Protein AF-A0A482USM5-F1 (afdb_monomer_lite)

Foldseek 3Di:
DLLLCVLVVPPCSVVDDPDLQPDFLLNLLVLLLVLCVRQVVPDDPVLSVCCHPVHPQNQVSVQVVCVVVVPPAHGDSPDDSRDRDPSVVSSSVLSSVVSVVRVLCVVCVVVPVPPPPPDDDDDDDDDDDDDPPPPPDDDPVNLVVSVCVVCVSSVHHDDDDPDPDPCSVVVVCVSVVVVVVPPD

Radius of gyration: 21.78 Å; chains: 1; bounding box: 57×35×61 Å

Structure (mmCIF, N/CA/C/O backbone):
data_AF-A0A482USM5-F1
#
_entry.id   AF-A0A482USM5-F1
#
loop_
_atom_site.group_PDB
_atom_site.id
_atom_site.type_symbol
_atom_site.label_atom_id
_atom_site.label_alt_id
_atom_site.label_comp_id
_atom_site.label_asym_id
_atom_site.label_entity_id
_atom_site.label_seq_id
_atom_site.pdbx_PDB_ins_code
_atom_site.Cartn_x
_atom_site.Cartn_y
_atom_site.Cartn_z
_atom_site.occupancy
_atom_site.B_iso_or_equiv
_atom_site.auth_seq_id
_atom_site.auth_comp_id
_atom_site.auth_asym_id
_atom_site.auth_atom_id
_atom_site.pdbx_PDB_model_num
ATOM 1 N N . MET A 1 1 ? -8.409 10.333 -3.434 1.00 70.12 1 MET A N 1
ATOM 2 C CA . MET A 1 1 ? -7.165 9.653 -3.005 1.00 70.12 1 MET A CA 1
ATOM 3 C C . MET A 1 1 ? -6.178 10.519 -2.226 1.00 70.12 1 MET A C 1
ATOM 5 O O . MET A 1 1 ? -5.864 10.124 -1.120 1.00 70.12 1 MET A O 1
ATOM 9 N N . LYS A 1 2 ? -5.720 11.696 -2.695 1.00 76.50 2 LYS A N 1
ATOM 10 C CA . LYS A 1 2 ? -4.892 12.588 -1.841 1.00 76.50 2 LYS A CA 1
ATOM 11 C C . LYS A 1 2 ? -5.563 12.914 -0.497 1.00 76.50 2 LYS A C 1
ATOM 13 O O . LYS A 1 2 ? -4.914 12.857 0.532 1.00 76.50 2 LYS A O 1
ATOM 18 N N . LYS A 1 3 ? -6.884 13.129 -0.498 1.00 78.88 3 LYS A N 1
ATOM 19 C CA . LYS A 1 3 ? -7.685 13.228 0.736 1.00 78.88 3 LYS A CA 1
ATOM 20 C C . LYS A 1 3 ? -7.498 12.017 1.669 1.00 78.88 3 LYS A C 1
ATOM 22 O O . LYS A 1 3 ? -7.190 12.206 2.829 1.00 78.88 3 LYS A O 1
ATOM 27 N N . LEU A 1 4 ? -7.592 10.796 1.139 1.00 80.62 4 LEU A N 1
ATOM 28 C CA . LEU A 1 4 ? -7.399 9.549 1.893 1.00 80.62 4 LEU A CA 1
ATOM 29 C C . LEU A 1 4 ? -5.978 9.437 2.465 1.00 80.62 4 LEU A C 1
ATOM 31 O O . LEU A 1 4 ? -5.791 9.102 3.625 1.00 80.62 4 LEU A O 1
ATOM 35 N N . LEU A 1 5 ? -4.966 9.801 1.673 1.00 84.19 5 LEU A N 1
ATOM 36 C CA . LEU A 1 5 ? -3.584 9.851 2.151 1.00 84.19 5 LEU A CA 1
ATOM 37 C C . LEU A 1 5 ? -3.367 10.938 3.215 1.00 84.19 5 LEU A C 1
ATOM 39 O O . LEU A 1 5 ? -2.543 10.736 4.098 1.00 84.19 5 LEU A O 1
ATOM 43 N N . ASN A 1 6 ? -4.099 12.056 3.164 1.00 84.44 6 ASN A N 1
ATOM 44 C CA . ASN A 1 6 ? -4.089 13.069 4.225 1.00 84.44 6 ASN A CA 1
ATOM 45 C C . ASN A 1 6 ? -4.708 12.546 5.522 1.00 84.44 6 ASN A C 1
ATOM 47 O O . ASN A 1 6 ? -4.158 12.811 6.583 1.00 84.44 6 ASN A O 1
ATOM 51 N N . VAL A 1 7 ? -5.811 11.795 5.440 1.00 82.31 7 VAL A N 1
ATOM 52 C CA . VAL A 1 7 ? -6.447 11.155 6.608 1.00 82.31 7 VAL A CA 1
ATOM 53 C C . VAL A 1 7 ? -5.476 10.202 7.295 1.00 82.31 7 VAL A C 1
ATOM 55 O O . VAL A 1 7 ? -5.379 10.193 8.513 1.00 82.31 7 VAL A O 1
ATOM 58 N N . LEU A 1 8 ? -4.710 9.447 6.507 1.00 84.75 8 LEU A N 1
ATOM 59 C CA . LEU A 1 8 ? -3.670 8.552 7.013 1.00 84.75 8 LEU A CA 1
ATOM 60 C C . LEU A 1 8 ? -2.367 9.282 7.406 1.00 84.75 8 LEU A C 1
ATOM 62 O O . LEU A 1 8 ? -1.375 8.631 7.733 1.00 84.75 8 LEU A O 1
ATOM 66 N N . GLU A 1 9 ? -2.324 10.615 7.322 1.00 88.88 9 GLU A N 1
ATOM 67 C CA . GLU A 1 9 ? -1.142 11.442 7.604 1.00 88.88 9 GLU A CA 1
ATOM 68 C C . GLU A 1 9 ? 0.107 11.014 6.803 1.00 88.88 9 GLU A C 1
ATOM 70 O O . GLU A 1 9 ? 1.232 10.920 7.315 1.00 88.88 9 GLU A O 1
ATOM 75 N N . CYS A 1 10 ? -0.084 10.716 5.514 1.00 87.31 10 CYS A N 1
ATOM 76 C CA . CYS A 1 10 ? 0.985 10.266 4.631 1.00 87.31 10 CYS A CA 1
ATOM 77 C C . CYS A 1 10 ? 2.027 11.372 4.394 1.00 87.31 10 CYS A C 1
ATOM 79 O O . CYS A 1 10 ? 1.711 12.386 3.764 1.00 87.31 10 CYS A O 1
ATOM 81 N N . PRO A 1 11 ? 3.304 11.172 4.780 1.00 88.12 11 PRO A N 1
ATOM 82 C CA . PRO A 1 11 ? 4.336 12.205 4.662 1.00 88.12 11 PRO A CA 1
ATOM 83 C C . PRO A 1 11 ? 4.799 12.433 3.215 1.00 88.12 11 PRO A C 1
ATOM 85 O O . PRO A 1 11 ? 5.558 13.358 2.943 1.00 88.12 11 PRO A O 1
ATOM 88 N N . PHE A 1 12 ? 4.380 11.577 2.281 1.00 86.31 12 PHE A N 1
ATOM 89 C CA . PHE A 1 12 ? 4.808 11.608 0.882 1.00 86.31 12 PHE A CA 1
ATOM 90 C C . PHE A 1 12 ? 3.781 12.261 -0.047 1.00 86.31 12 PHE A C 1
ATOM 92 O O . PHE A 1 12 ? 3.974 12.271 -1.262 1.00 86.31 12 PHE A O 1
ATOM 99 N N . ILE A 1 13 ? 2.692 12.813 0.494 1.00 84.88 13 ILE A N 1
ATOM 100 C CA . ILE A 1 13 ? 1.575 13.316 -0.313 1.00 84.88 13 ILE A CA 1
ATOM 101 C C . ILE A 1 13 ? 1.974 14.415 -1.314 1.00 84.88 13 ILE A C 1
ATOM 103 O O . ILE A 1 13 ? 1.429 14.481 -2.423 1.00 84.88 13 ILE A O 1
ATOM 107 N N . ASP A 1 14 ? 2.954 15.238 -0.942 1.00 85.19 14 ASP A N 1
ATOM 108 C CA . ASP A 1 14 ? 3.486 16.317 -1.779 1.00 85.19 14 ASP A CA 1
ATOM 109 C C . ASP A 1 14 ? 4.549 15.829 -2.769 1.00 85.19 14 ASP A C 1
ATOM 111 O O . ASP A 1 14 ? 4.812 16.481 -3.777 1.00 85.19 14 ASP A O 1
ATOM 115 N N . VAL A 1 15 ? 5.148 14.668 -2.496 1.00 86.12 15 VAL A N 1
ATOM 116 C CA . VAL A 1 15 ? 6.139 14.027 -3.370 1.00 86.12 15 VAL A CA 1
ATOM 117 C C . VAL A 1 15 ? 5.445 13.269 -4.499 1.00 86.12 15 VAL A C 1
ATOM 119 O O . VAL A 1 15 ? 5.974 13.176 -5.606 1.00 86.12 15 VAL A O 1
ATOM 122 N N . PHE A 1 16 ? 4.251 12.736 -4.235 1.00 86.19 16 PHE A N 1
ATOM 123 C CA . PHE A 1 16 ? 3.483 12.014 -5.235 1.00 86.19 16 PHE A CA 1
ATOM 124 C C . PHE A 1 16 ? 2.855 12.947 -6.281 1.00 86.19 16 PHE A C 1
ATOM 126 O O . PHE A 1 16 ? 2.387 14.049 -5.947 1.00 86.19 16 PHE A O 1
ATOM 133 N N . PRO A 1 17 ? 2.781 12.490 -7.547 1.00 84.00 17 PRO A N 1
ATOM 134 C CA . PRO A 1 17 ? 2.107 13.217 -8.610 1.00 84.00 17 PRO A CA 1
ATOM 135 C C . PRO A 1 17 ? 0.662 13.565 -8.235 1.00 84.00 17 PRO A C 1
ATOM 137 O O . PRO A 1 17 ? 0.046 12.980 -7.339 1.00 84.00 17 PRO A O 1
ATOM 140 N N . ALA A 1 18 ? 0.115 14.573 -8.915 1.00 80.25 18 ALA A N 1
ATOM 141 C CA . ALA A 1 18 ? -1.259 15.007 -8.682 1.00 80.25 18 ALA A CA 1
ATOM 142 C C . ALA A 1 18 ? -2.264 13.877 -8.961 1.00 80.25 18 ALA A C 1
ATOM 144 O O . ALA A 1 18 ? -3.215 13.715 -8.195 1.00 80.25 18 ALA A O 1
ATOM 145 N N . ASN A 1 19 ? -2.018 13.088 -10.014 1.00 82.19 19 ASN A N 1
ATOM 146 C CA . ASN A 1 19 ? -2.789 11.897 -10.338 1.00 82.19 19 ASN A CA 1
ATOM 147 C C . ASN A 1 19 ? -2.048 10.628 -9.884 1.00 82.19 19 ASN A C 1
ATOM 149 O O . ASN A 1 19 ? -0.859 10.466 -10.149 1.00 82.19 19 ASN A O 1
ATOM 153 N N . LEU A 1 20 ? -2.762 9.711 -9.224 1.00 78.50 20 LEU A N 1
ATOM 154 C CA . LEU A 1 20 ? -2.208 8.414 -8.833 1.00 78.50 20 LEU A CA 1
ATOM 155 C C . LEU A 1 20 ? -1.850 7.562 -10.056 1.00 78.50 20 LEU A C 1
ATOM 157 O O . LEU A 1 20 ? -0.905 6.779 -10.000 1.00 78.50 20 LEU A O 1
ATOM 161 N N . ASP A 1 21 ? -2.567 7.755 -11.164 1.00 85.81 21 ASP A N 1
ATOM 162 C CA . ASP A 1 21 ? -2.285 7.054 -12.415 1.00 85.81 21 ASP A CA 1
ATOM 163 C C . ASP A 1 21 ? -0.902 7.369 -12.976 1.00 85.81 21 ASP A C 1
ATOM 165 O O . ASP A 1 21 ? -0.469 6.668 -13.876 1.00 85.81 21 ASP A O 1
ATOM 169 N N . ASP A 1 22 ? -0.193 8.361 -12.429 1.00 88.44 22 ASP A N 1
ATOM 170 C CA . ASP A 1 22 ? 1.175 8.714 -12.801 1.00 88.44 22 ASP A CA 1
ATOM 171 C C . ASP A 1 22 ? 2.234 8.122 -11.848 1.00 88.44 22 ASP A C 1
ATOM 173 O O . ASP A 1 22 ? 3.431 8.323 -12.068 1.00 88.44 22 ASP A O 1
ATOM 177 N N . LEU A 1 23 ? 1.840 7.390 -10.793 1.00 90.88 23 LEU A N 1
ATOM 178 C CA . LEU A 1 23 ? 2.793 6.794 -9.853 1.00 90.88 23 LEU A CA 1
ATOM 179 C C . LEU A 1 23 ? 3.667 5.741 -10.532 1.00 90.88 23 LEU A C 1
ATOM 181 O O . LEU A 1 23 ? 3.182 4.745 -11.079 1.00 90.88 23 LEU A O 1
ATOM 185 N N . LEU A 1 24 ? 4.979 5.902 -10.376 1.00 95.00 24 LEU A N 1
ATOM 186 C CA . LEU A 1 24 ? 5.929 4.863 -10.737 1.00 95.00 24 LEU A CA 1
ATOM 187 C C . LEU A 1 24 ? 5.850 3.717 -9.732 1.00 95.00 24 LEU A C 1
ATOM 189 O O . LEU A 1 24 ? 5.555 3.918 -8.553 1.00 95.00 24 LEU A O 1
ATOM 193 N N . VAL A 1 25 ? 6.193 2.509 -10.167 1.00 94.88 25 VAL A N 1
ATOM 194 C CA . VAL A 1 25 ? 6.147 1.314 -9.311 1.00 94.88 25 VAL A CA 1
ATOM 195 C C . VAL A 1 25 ? 7.014 1.481 -8.056 1.00 94.88 25 VAL A C 1
ATOM 197 O O . VAL A 1 25 ? 6.619 1.039 -6.985 1.00 94.88 25 VAL A O 1
ATOM 200 N N . LYS A 1 26 ? 8.153 2.183 -8.121 1.00 94.88 26 LYS A N 1
ATOM 201 C CA . LYS A 1 26 ? 8.958 2.500 -6.923 1.00 94.88 26 LYS A CA 1
ATOM 202 C C . LYS A 1 26 ? 8.181 3.317 -5.879 1.00 94.88 26 LYS A C 1
ATOM 204 O O . LYS A 1 26 ? 8.370 3.118 -4.679 1.00 94.88 26 LYS A O 1
ATOM 209 N N . ASP A 1 27 ? 7.325 4.230 -6.330 1.00 94.56 27 ASP A N 1
ATOM 210 C CA . ASP A 1 27 ? 6.558 5.126 -5.470 1.00 94.56 27 ASP A CA 1
ATOM 211 C C . ASP A 1 27 ? 5.372 4.356 -4.877 1.00 94.56 27 ASP A C 1
ATOM 213 O O . ASP A 1 27 ? 5.109 4.457 -3.681 1.00 94.56 27 ASP A O 1
ATOM 217 N N . GLN A 1 28 ? 4.754 3.477 -5.676 1.00 94.38 28 GLN A N 1
ATOM 218 C CA . GLN A 1 28 ? 3.765 2.498 -5.210 1.00 94.38 28 GLN A CA 1
ATOM 219 C C . GLN A 1 28 ? 4.353 1.593 -4.113 1.00 94.38 28 GLN A C 1
ATOM 221 O O . GLN A 1 28 ? 3.782 1.485 -3.035 1.00 94.38 28 GLN A O 1
ATOM 226 N N . VAL A 1 29 ? 5.532 0.999 -4.335 1.00 95.19 29 VAL A N 1
ATOM 227 C CA . VAL A 1 29 ? 6.224 0.154 -3.341 1.00 95.19 29 VAL A CA 1
ATOM 228 C C . VAL A 1 29 ? 6.547 0.941 -2.070 1.00 95.19 29 VAL A C 1
ATOM 230 O O . VAL A 1 29 ? 6.387 0.422 -0.965 1.00 95.19 29 VAL A O 1
ATOM 233 N N . THR A 1 30 ? 6.983 2.195 -2.210 1.00 94.06 30 THR A N 1
ATOM 234 C CA . THR A 1 30 ? 7.261 3.081 -1.070 1.00 94.06 30 THR A CA 1
ATOM 235 C C . THR A 1 30 ? 6.000 3.330 -0.247 1.00 94.06 30 THR A C 1
ATOM 237 O O . THR A 1 30 ? 6.044 3.227 0.979 1.00 94.06 30 THR A O 1
ATOM 240 N N . LEU A 1 31 ? 4.874 3.590 -0.912 1.00 93.50 31 LEU A N 1
ATOM 241 C CA . LEU A 1 31 ? 3.584 3.777 -0.261 1.00 93.50 31 LEU A CA 1
ATOM 242 C C . LEU A 1 31 ? 3.123 2.508 0.467 1.00 93.50 31 LEU A C 1
ATOM 244 O O . LEU A 1 31 ? 2.760 2.592 1.635 1.00 93.50 31 LEU A O 1
ATOM 248 N N . ILE A 1 32 ? 3.211 1.338 -0.172 1.00 94.31 32 ILE A N 1
ATOM 249 C CA . ILE A 1 32 ? 2.854 0.050 0.449 1.00 94.31 32 ILE A CA 1
ATOM 250 C C . ILE A 1 32 ? 3.707 -0.209 1.694 1.00 94.31 32 ILE A C 1
ATOM 252 O O . ILE A 1 32 ? 3.181 -0.556 2.746 1.00 94.31 32 ILE A O 1
ATOM 256 N N . CYS A 1 33 ? 5.022 0.004 1.599 1.00 93.38 33 CYS A N 1
ATOM 257 C CA . CYS A 1 33 ? 5.930 -0.151 2.735 1.00 93.38 33 CYS A CA 1
ATOM 258 C C . CYS A 1 33 ? 5.561 0.767 3.904 1.00 93.38 33 CYS A C 1
ATOM 260 O O . CYS A 1 33 ? 5.669 0.361 5.056 1.00 93.38 33 CYS A O 1
ATOM 262 N N . TRP A 1 34 ? 5.155 2.002 3.611 1.00 93.75 34 TRP A N 1
ATOM 263 C CA . TRP A 1 34 ? 4.737 2.951 4.634 1.00 93.75 34 TRP A CA 1
ATOM 264 C C . TRP A 1 34 ? 3.394 2.572 5.270 1.00 93.75 34 TRP A C 1
ATOM 266 O O . TRP A 1 34 ? 3.285 2.631 6.494 1.00 93.75 34 TRP A O 1
ATOM 276 N N . LEU A 1 35 ? 2.410 2.140 4.471 1.00 92.62 35 LEU A N 1
ATOM 277 C CA . LEU A 1 35 ? 1.119 1.648 4.969 1.00 92.62 35 LEU A CA 1
ATOM 278 C C . LEU A 1 35 ? 1.312 0.459 5.917 1.00 92.62 35 LEU A C 1
ATOM 280 O O . LEU A 1 35 ? 0.727 0.435 6.997 1.00 92.62 35 LEU A O 1
ATOM 284 N N . GLU A 1 36 ? 2.189 -0.476 5.553 1.00 92.94 36 GLU A N 1
ATOM 285 C CA . GLU A 1 36 ? 2.543 -1.622 6.394 1.00 92.94 36 GLU A CA 1
ATOM 286 C C . GLU A 1 36 ? 3.273 -1.206 7.682 1.00 92.94 36 GLU A C 1
ATOM 288 O O . GLU A 1 36 ? 3.017 -1.740 8.758 1.00 92.94 36 GLU A O 1
ATOM 293 N N . ASP A 1 37 ? 4.162 -0.213 7.618 1.00 88.94 37 ASP A N 1
ATOM 294 C CA . ASP A 1 37 ? 4.881 0.253 8.806 1.00 88.94 37 ASP A CA 1
ATOM 295 C C . ASP A 1 37 ? 3.973 0.971 9.821 1.00 88.94 37 ASP A C 1
ATOM 297 O O . ASP A 1 37 ? 4.258 0.943 11.023 1.00 88.94 37 ASP A O 1
ATOM 301 N N . ARG A 1 38 ? 2.912 1.639 9.355 1.00 84.69 38 ARG A N 1
ATOM 302 C CA . ARG A 1 38 ? 2.096 2.553 10.168 1.00 84.69 38 ARG A CA 1
ATOM 303 C C . ARG A 1 38 ? 0.728 2.005 10.528 1.00 84.69 38 ARG A C 1
ATOM 305 O O . ARG A 1 38 ? 0.410 2.038 11.718 1.00 84.69 38 ARG A O 1
ATOM 312 N N . SER A 1 39 ? -0.025 1.545 9.536 1.00 81.06 39 SER A N 1
ATOM 313 C CA . SER A 1 39 ? -1.465 1.297 9.645 1.00 81.06 39 SER A CA 1
ATOM 314 C C . SER A 1 39 ? -1.807 -0.189 9.663 1.00 81.06 39 SER A C 1
ATOM 316 O O . SER A 1 39 ? -2.550 -0.600 10.535 1.00 81.06 39 SER A O 1
ATOM 318 N N . ILE A 1 40 ? -1.251 -0.989 8.747 1.00 86.00 40 ILE A N 1
ATOM 319 C CA . ILE A 1 40 ? -1.646 -2.402 8.583 1.00 86.00 40 ILE A CA 1
ATOM 320 C C . ILE A 1 40 ? -0.892 -3.305 9.576 1.00 86.00 40 ILE A C 1
ATOM 322 O O . ILE A 1 40 ? -1.504 -3.941 10.420 1.00 86.00 40 ILE A O 1
ATOM 326 N N . ARG A 1 41 ? 0.449 -3.276 9.559 1.00 83.44 41 ARG A N 1
ATOM 327 C CA . ARG A 1 41 ? 1.348 -3.961 10.514 1.00 83.44 41 ARG A 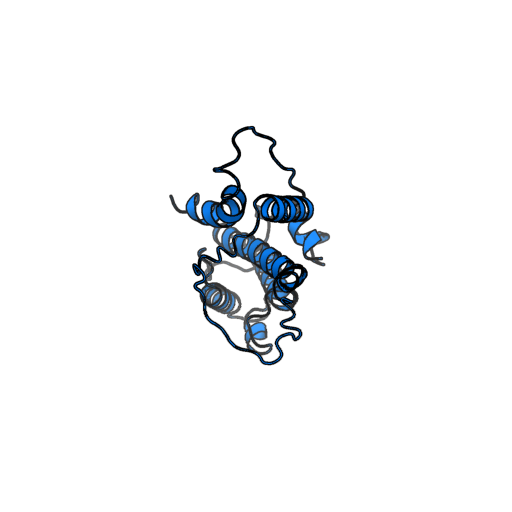CA 1
ATOM 328 C C . ARG A 1 41 ? 1.198 -5.484 10.607 1.00 83.44 41 ARG A C 1
ATOM 330 O O . ARG A 1 41 ? 1.544 -6.057 11.640 1.00 83.44 41 ARG A O 1
ATOM 337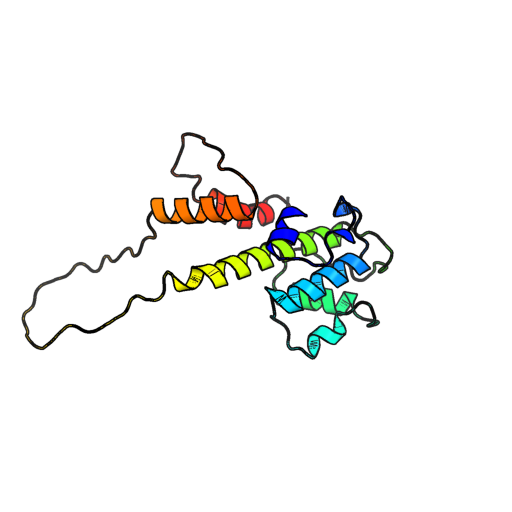 N N . GLU A 1 42 ? 0.784 -6.138 9.533 1.00 79.12 42 GLU A N 1
ATOM 338 C CA . GLU A 1 42 ? 0.546 -7.587 9.509 1.00 79.12 42 GLU A CA 1
ATOM 339 C C . GLU A 1 42 ? 1.842 -8.410 9.429 1.00 79.12 42 GLU A C 1
ATOM 341 O O . GLU A 1 42 ? 1.889 -9.568 9.840 1.00 79.12 42 GLU A O 1
ATOM 346 N N . PHE A 1 43 ? 2.932 -7.835 8.915 1.00 78.25 43 PHE A N 1
ATOM 347 C CA . PHE A 1 43 ? 4.221 -8.519 8.800 1.00 78.25 43 PHE A CA 1
ATOM 348 C C . PHE A 1 43 ? 5.137 -8.212 9.982 1.00 78.25 43 PHE A C 1
ATOM 350 O O . PHE A 1 43 ? 5.221 -7.074 10.460 1.00 78.25 43 PHE A O 1
ATOM 357 N N . GLU A 1 44 ? 5.941 -9.199 10.387 1.00 79.12 44 GLU A N 1
ATOM 358 C CA . GLU A 1 44 ? 7.031 -8.967 11.330 1.00 79.12 44 GLU A CA 1
ATOM 359 C C . GLU A 1 44 ? 8.077 -8.010 10.736 1.00 79.12 44 GLU A C 1
ATOM 361 O O . GLU A 1 44 ? 8.341 -7.979 9.531 1.00 79.12 44 GLU A O 1
ATOM 366 N N . LEU A 1 45 ? 8.758 -7.254 11.602 1.00 73.31 45 LEU A N 1
ATOM 367 C CA . LEU A 1 45 ? 9.807 -6.295 11.219 1.00 73.31 45 LEU A CA 1
ATOM 368 C C . LEU A 1 45 ? 10.886 -6.887 10.292 1.00 73.31 45 LEU A C 1
ATOM 370 O O . LEU A 1 45 ? 11.490 -6.161 9.497 1.00 73.31 45 LEU A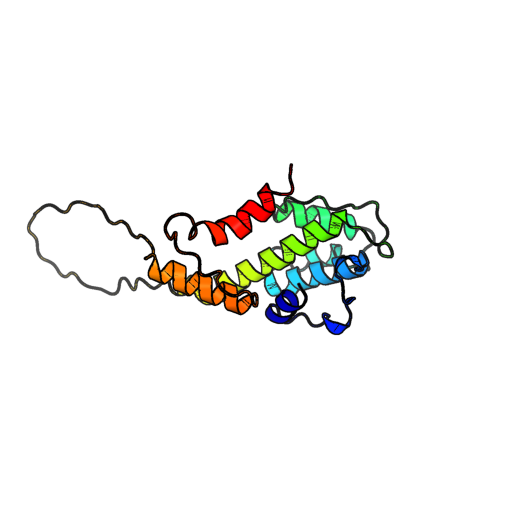 O 1
ATOM 374 N N . ASN A 1 46 ? 11.158 -8.190 10.400 1.00 76.38 46 ASN A N 1
ATOM 375 C CA . ASN A 1 46 ? 12.152 -8.869 9.573 1.00 76.38 46 ASN A CA 1
ATOM 376 C C . ASN A 1 46 ? 11.665 -9.111 8.140 1.00 76.38 46 ASN A C 1
ATOM 378 O O . ASN A 1 46 ? 12.459 -8.948 7.210 1.00 76.38 46 ASN A O 1
ATOM 382 N N . ASP A 1 47 ? 10.379 -9.392 7.952 1.00 80.75 47 ASP A N 1
ATOM 383 C CA . ASP A 1 47 ? 9.795 -9.682 6.641 1.00 80.75 47 ASP A CA 1
ATOM 384 C C . ASP A 1 47 ? 9.632 -8.406 5.801 1.00 80.75 47 ASP A C 1
ATOM 386 O O . ASP A 1 47 ? 9.828 -8.406 4.581 1.00 80.75 47 ASP A O 1
ATOM 390 N N . ARG A 1 48 ? 9.431 -7.259 6.463 1.00 84.75 48 ARG A N 1
ATOM 391 C CA . ARG A 1 48 ? 9.311 -5.935 5.819 1.00 84.75 48 ARG A CA 1
ATOM 392 C C . ARG A 1 48 ? 10.567 -5.502 5.062 1.00 84.75 48 ARG A C 1
ATOM 394 O O . ARG A 1 48 ? 10.483 -4.749 4.087 1.00 84.75 48 ARG A O 1
ATOM 401 N N . LYS A 1 49 ? 11.752 -5.977 5.467 1.00 87.44 49 LYS A N 1
ATOM 402 C CA . LYS A 1 49 ? 13.025 -5.649 4.792 1.00 87.44 49 LYS A CA 1
ATOM 403 C C . LYS A 1 49 ? 13.032 -6.124 3.342 1.00 87.44 49 LYS A C 1
ATOM 405 O O . LYS A 1 49 ? 13.604 -5.451 2.485 1.00 87.44 49 LYS A O 1
ATOM 410 N N . GLY A 1 50 ? 12.367 -7.245 3.067 1.00 90.69 50 GLY A N 1
ATOM 411 C CA . GLY A 1 50 ? 12.271 -7.818 1.730 1.00 90.69 50 GLY A CA 1
ATOM 412 C C . GLY A 1 50 ? 11.446 -6.975 0.757 1.00 90.69 50 GLY A C 1
ATOM 413 O O . GLY A 1 50 ? 11.639 -7.112 -0.448 1.00 90.69 50 GLY A O 1
ATOM 414 N N . MET A 1 51 ? 10.557 -6.108 1.245 1.00 92.81 51 MET A N 1
ATOM 415 C CA . MET A 1 51 ? 9.629 -5.315 0.425 1.00 92.81 51 MET A CA 1
ATOM 416 C C . MET A 1 51 ? 10.211 -3.973 -0.036 1.00 92.81 51 MET A C 1
ATOM 418 O O . MET A 1 51 ? 9.681 -3.352 -0.954 1.00 92.81 51 MET A O 1
ATOM 422 N N . ARG A 1 52 ? 11.300 -3.502 0.583 1.00 92.81 52 ARG A N 1
ATOM 423 C CA . ARG A 1 52 ? 11.894 -2.191 0.275 1.00 92.81 52 ARG A CA 1
ATOM 424 C C . ARG A 1 52 ? 12.463 -2.166 -1.145 1.00 92.81 52 ARG A C 1
ATOM 426 O O . ARG A 1 52 ? 13.069 -3.136 -1.583 1.00 92.81 52 ARG A O 1
ATOM 433 N N . VAL A 1 53 ? 12.372 -1.018 -1.822 1.00 92.12 53 VAL A N 1
ATOM 434 C CA . VAL A 1 53 ? 12.860 -0.813 -3.207 1.00 92.12 53 VAL A CA 1
ATOM 435 C C . VAL A 1 53 ? 14.339 -1.160 -3.424 1.00 92.12 53 VAL A C 1
ATOM 437 O O . VAL A 1 53 ? 14.757 -1.411 -4.549 1.00 92.12 53 VAL A O 1
ATOM 440 N N . THR A 1 54 ? 15.143 -1.170 -2.360 1.00 92.12 54 THR A N 1
ATOM 441 C CA . THR A 1 54 ? 16.562 -1.546 -2.395 1.00 92.12 54 THR A CA 1
ATOM 442 C C . THR A 1 54 ? 16.780 -3.056 -2.485 1.00 92.12 54 THR A C 1
ATOM 444 O O . THR A 1 54 ? 17.883 -3.494 -2.811 1.00 92.12 54 THR A O 1
ATOM 447 N N . HIS A 1 55 ? 15.758 -3.861 -2.191 1.00 94.00 55 HIS A N 1
ATOM 448 C CA . HIS A 1 55 ? 15.837 -5.310 -2.213 1.00 94.00 55 HIS A CA 1
ATOM 449 C C . HIS A 1 55 ? 15.589 -5.846 -3.637 1.00 94.00 55 HIS A C 1
ATOM 451 O O . HIS A 1 55 ? 14.588 -5.482 -4.262 1.00 94.00 55 HIS A O 1
ATOM 457 N N . PRO A 1 56 ? 16.436 -6.755 -4.159 1.00 91.88 56 PRO A N 1
ATOM 458 C CA . PRO A 1 56 ? 16.341 -7.228 -5.545 1.00 91.88 56 PRO A CA 1
ATOM 459 C C . PRO A 1 56 ? 15.027 -7.960 -5.849 1.00 91.88 56 PRO A C 1
ATOM 461 O O . PRO A 1 56 ? 14.526 -7.892 -6.965 1.00 91.88 56 PRO A O 1
ATOM 464 N N . ASN A 1 57 ? 14.436 -8.610 -4.842 1.00 93.81 57 ASN A N 1
ATOM 465 C CA . ASN A 1 57 ? 13.175 -9.346 -4.976 1.00 93.81 57 ASN A CA 1
ATOM 466 C C . ASN A 1 57 ? 11.961 -8.579 -4.426 1.00 93.81 57 ASN A C 1
ATOM 468 O O . ASN A 1 57 ? 10.946 -9.200 -4.118 1.00 93.81 57 ASN A O 1
ATOM 472 N N . CYS A 1 58 ? 12.050 -7.252 -4.275 1.00 94.94 58 CYS A N 1
ATOM 473 C CA . CYS A 1 58 ? 10.988 -6.463 -3.645 1.00 94.94 58 CYS A CA 1
ATOM 474 C C . CYS A 1 58 ? 9.611 -6.680 -4.274 1.00 94.94 58 CYS A C 1
ATOM 476 O O . CYS A 1 58 ? 8.661 -6.928 -3.545 1.00 94.94 58 CYS A O 1
ATOM 478 N N . LEU A 1 59 ? 9.497 -6.700 -5.604 1.00 95.44 59 LEU A N 1
ATOM 479 C CA . LEU A 1 59 ? 8.204 -6.881 -6.272 1.00 95.44 59 LEU A CA 1
ATOM 480 C C . LEU A 1 59 ? 7.563 -8.245 -5.984 1.00 95.44 59 LEU A C 1
ATOM 482 O O . LEU A 1 59 ? 6.356 -8.313 -5.784 1.00 95.44 59 LEU A O 1
ATOM 486 N N . HIS A 1 60 ? 8.362 -9.312 -5.919 1.00 95.12 60 HIS A N 1
ATOM 487 C CA . HIS A 1 60 ? 7.870 -10.644 -5.556 1.00 95.12 60 HIS A CA 1
ATOM 488 C C . HIS A 1 60 ? 7.439 -10.699 -4.088 1.00 95.12 60 HIS A C 1
ATOM 490 O O . HIS A 1 60 ? 6.408 -11.278 -3.766 1.00 95.12 60 HIS A O 1
ATOM 496 N N . ASN A 1 61 ? 8.191 -10.041 -3.206 1.00 94.69 61 ASN A N 1
ATOM 497 C CA . ASN A 1 61 ? 7.844 -9.961 -1.791 1.00 94.69 61 ASN A CA 1
ATOM 498 C C . ASN A 1 61 ? 6.567 -9.135 -1.560 1.00 94.69 61 ASN A C 1
ATOM 500 O O . ASN A 1 61 ? 5.747 -9.527 -0.739 1.00 94.69 61 ASN A O 1
ATOM 504 N N . ILE A 1 62 ? 6.358 -8.054 -2.321 1.00 95.31 62 ILE A N 1
ATOM 505 C CA . ILE A 1 62 ? 5.101 -7.29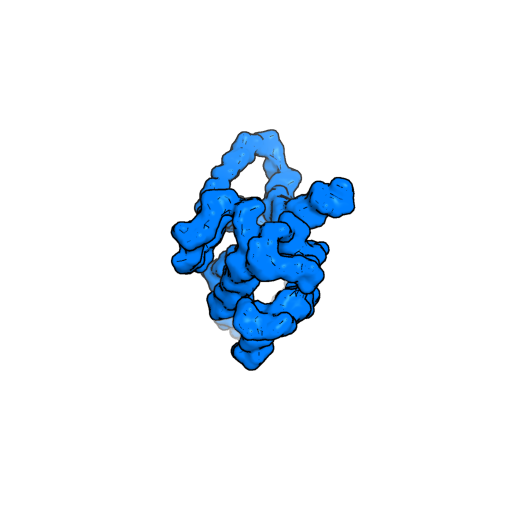0 -2.322 1.00 95.31 62 ILE A CA 1
ATOM 506 C C . ILE A 1 62 ? 3.936 -8.157 -2.806 1.00 95.31 62 ILE A C 1
ATOM 508 O O . ILE A 1 62 ? 2.884 -8.149 -2.179 1.00 95.31 62 ILE A O 1
ATOM 512 N N . ALA A 1 63 ? 4.113 -8.928 -3.883 1.00 95.00 63 ALA A N 1
ATOM 513 C CA . ALA A 1 63 ? 3.067 -9.828 -4.366 1.00 95.00 63 ALA A CA 1
ATOM 514 C C . ALA A 1 63 ? 2.664 -10.854 -3.294 1.00 95.00 63 ALA A C 1
ATOM 516 O O . ALA A 1 63 ? 1.479 -11.036 -3.037 1.00 95.00 63 ALA A O 1
ATOM 517 N N . ASN A 1 64 ? 3.641 -11.471 -2.625 1.00 93.12 64 ASN A N 1
ATOM 518 C CA . ASN A 1 64 ? 3.375 -12.408 -1.531 1.00 93.12 64 ASN A CA 1
ATOM 519 C C . ASN A 1 64 ? 2.667 -11.729 -0.354 1.00 93.12 64 ASN A C 1
ATOM 521 O O . ASN A 1 64 ? 1.709 -12.281 0.172 1.00 93.12 64 ASN A O 1
ATOM 525 N N . TYR A 1 65 ? 3.103 -10.526 0.024 1.00 93.88 65 TYR A N 1
ATOM 526 C CA . TYR A 1 65 ? 2.452 -9.719 1.054 1.00 93.88 65 TYR A CA 1
ATOM 527 C C . TYR A 1 65 ? 0.979 -9.441 0.725 1.00 93.88 65 TYR A C 1
ATOM 529 O O . TYR A 1 65 ? 0.104 -9.705 1.544 1.00 93.88 65 TYR A O 1
ATOM 537 N N . LEU A 1 66 ? 0.688 -8.996 -0.500 1.00 92.69 66 LEU A N 1
ATOM 538 C CA . LEU A 1 66 ? -0.679 -8.747 -0.961 1.00 92.69 66 LEU A CA 1
ATOM 539 C C . LEU A 1 66 ? -1.544 -10.014 -0.929 1.00 92.69 66 LEU A C 1
ATOM 541 O O . LEU A 1 66 ? -2.708 -9.942 -0.547 1.00 92.69 66 LEU A O 1
ATOM 545 N N . ILE A 1 67 ? -0.977 -11.169 -1.289 1.00 91.19 67 ILE A N 1
ATOM 546 C CA . ILE A 1 67 ? -1.666 -12.464 -1.202 1.00 91.19 67 ILE A CA 1
ATOM 547 C C . ILE A 1 67 ? -1.984 -12.815 0.255 1.00 91.19 67 ILE A C 1
ATOM 549 O O . ILE A 1 67 ? -3.100 -13.247 0.535 1.00 91.19 67 ILE A O 1
ATOM 553 N N . THR A 1 68 ? -1.043 -12.613 1.181 1.00 89.75 68 THR A N 1
ATOM 554 C CA . THR A 1 68 ? -1.260 -12.877 2.612 1.00 89.75 68 THR A CA 1
ATOM 555 C C . THR A 1 68 ? -2.385 -12.018 3.186 1.00 89.75 68 THR A C 1
ATOM 557 O O . THR A 1 68 ? -3.181 -12.519 3.972 1.00 89.75 68 THR A O 1
ATOM 560 N N . LEU A 1 69 ? -2.501 -10.765 2.741 1.00 87.94 69 LEU A N 1
ATOM 561 C CA . LEU A 1 69 ? -3.601 -9.873 3.119 1.00 87.94 69 LEU A CA 1
ATOM 562 C C . LEU A 1 69 ? -4.941 -10.199 2.443 1.00 87.94 69 LEU A C 1
ATOM 564 O O . LEU A 1 69 ? -5.945 -9.555 2.731 1.00 87.94 69 LEU A O 1
ATOM 568 N N . GLY A 1 70 ? -4.974 -11.149 1.506 1.00 89.94 70 GLY A N 1
ATOM 569 C CA . GLY A 1 70 ? -6.180 -11.455 0.739 1.00 89.94 70 GLY A CA 1
ATOM 570 C C . GLY A 1 70 ? -6.563 -10.367 -0.269 1.00 89.94 70 GLY A C 1
ATOM 571 O O . GLY A 1 70 ? -7.738 -10.249 -0.615 1.00 89.94 70 GLY A O 1
ATOM 572 N N . CYS A 1 71 ? -5.598 -9.579 -0.757 1.00 88.50 71 CYS A N 1
ATOM 573 C CA . CYS A 1 71 ? -5.843 -8.585 -1.800 1.00 88.50 71 CYS A CA 1
ATOM 574 C C . CYS A 1 71 ? -6.416 -9.268 -3.059 1.00 88.50 71 CYS A C 1
ATOM 576 O O . CYS A 1 71 ? -5.786 -10.190 -3.590 1.00 88.50 71 CYS A O 1
ATOM 578 N N . PRO A 1 72 ? -7.573 -8.822 -3.583 1.00 89.62 72 PRO A N 1
ATOM 579 C CA . PRO A 1 72 ? -8.197 -9.447 -4.749 1.00 89.62 72 PRO A CA 1
ATOM 580 C C . PRO A 1 72 ? -7.551 -9.018 -6.076 1.00 89.62 72 PRO A C 1
ATOM 582 O O . PRO A 1 72 ? -7.853 -9.589 -7.124 1.00 89.62 72 PRO A O 1
ATOM 585 N N . PHE A 1 73 ? -6.677 -8.007 -6.051 1.00 89.94 73 PHE A N 1
ATOM 586 C CA . PHE A 1 73 ? -6.089 -7.413 -7.246 1.00 89.94 73 PHE A CA 1
ATOM 587 C C . PHE A 1 73 ? -4.707 -8.000 -7.557 1.00 89.94 73 PHE A C 1
ATOM 589 O O . PHE A 1 73 ? -3.890 -8.194 -6.652 1.00 89.94 73 PHE A O 1
ATOM 596 N N . PRO A 1 74 ? -4.402 -8.266 -8.839 1.00 89.88 74 PRO A N 1
ATOM 597 C CA . PRO A 1 74 ? -3.115 -8.820 -9.222 1.00 89.88 74 PRO A CA 1
ATOM 598 C C . PRO A 1 74 ? -1.986 -7.798 -9.041 1.00 89.88 74 PRO A C 1
ATOM 600 O O . PRO A 1 74 ? -2.142 -6.613 -9.319 1.00 89.88 74 PRO A O 1
ATOM 603 N N . TRP A 1 75 ? -0.803 -8.287 -8.669 1.00 93.94 75 TRP A N 1
ATOM 604 C CA . TRP A 1 75 ? 0.426 -7.496 -8.652 1.00 93.94 75 TRP A CA 1
ATOM 605 C C . TRP A 1 75 ? 1.409 -7.999 -9.706 1.00 93.94 75 TRP A C 1
ATOM 607 O O . TRP A 1 75 ? 1.864 -9.144 -9.667 1.00 93.94 75 TRP A O 1
ATOM 617 N N . ASN A 1 76 ? 1.764 -7.144 -10.660 1.00 94.44 76 ASN A N 1
ATOM 618 C CA . ASN A 1 76 ? 2.715 -7.462 -11.713 1.00 94.44 76 ASN A CA 1
ATOM 619 C C . ASN A 1 76 ? 4.157 -7.354 -11.196 1.00 94.44 76 ASN A C 1
ATOM 621 O O . ASN A 1 76 ? 4.654 -6.262 -10.910 1.00 94.44 76 ASN A O 1
ATOM 625 N N . THR A 1 77 ? 4.853 -8.490 -11.135 1.00 94.69 77 THR A N 1
ATOM 626 C CA . THR A 1 77 ? 6.258 -8.582 -10.709 1.00 94.69 77 THR A CA 1
ATOM 627 C C . THR A 1 77 ? 7.267 -8.441 -11.850 1.00 94.69 77 THR A C 1
ATOM 629 O O . THR A 1 77 ? 8.454 -8.264 -11.588 1.00 94.69 77 THR A O 1
ATOM 632 N N . ASN A 1 78 ? 6.813 -8.475 -13.108 1.00 93.56 78 ASN A N 1
ATOM 633 C CA . ASN A 1 78 ? 7.655 -8.379 -14.308 1.00 93.56 78 ASN A CA 1
ATOM 634 C C . ASN A 1 78 ? 7.842 -6.932 -14.798 1.00 93.56 78 ASN A C 1
ATOM 636 O O . ASN A 1 78 ? 8.391 -6.701 -15.876 1.00 93.56 78 ASN A O 1
ATOM 640 N N . THR A 1 79 ? 7.355 -5.952 -14.039 1.00 91.75 79 THR A N 1
ATOM 641 C CA . THR A 1 79 ? 7.477 -4.529 -14.363 1.00 91.75 79 THR A CA 1
ATOM 642 C C . THR A 1 79 ? 8.765 -3.919 -13.800 1.00 91.75 79 THR A C 1
ATOM 644 O O . THR A 1 79 ? 9.352 -4.424 -12.845 1.00 91.75 79 THR A O 1
ATOM 647 N N . SER A 1 80 ? 9.210 -2.802 -14.378 1.00 93.12 80 SER A N 1
ATOM 648 C CA . SER A 1 80 ? 10.332 -2.026 -13.836 1.00 93.12 80 SER A CA 1
ATOM 649 C C . SER A 1 80 ? 9.861 -1.099 -12.714 1.00 93.12 80 SER A C 1
ATOM 651 O O . SER A 1 80 ? 8.805 -0.479 -12.819 1.00 93.12 80 SER A O 1
ATOM 653 N N . LEU A 1 81 ? 10.703 -0.890 -11.696 1.00 92.62 81 LEU A N 1
ATOM 654 C CA . LEU A 1 81 ? 10.490 0.117 -10.645 1.00 92.62 81 LEU A CA 1
ATOM 655 C C . LEU A 1 81 ? 10.329 1.547 -11.198 1.00 92.62 81 LEU A C 1
ATOM 657 O O . LEU A 1 81 ? 9.705 2.394 -10.562 1.00 92.62 81 LEU A O 1
ATOM 661 N N . THR A 1 82 ? 10.897 1.827 -12.372 1.00 92.56 82 THR A N 1
ATOM 662 C CA . THR A 1 82 ? 10.808 3.129 -13.054 1.00 92.56 82 THR A CA 1
ATOM 663 C C . THR A 1 82 ? 9.659 3.221 -14.052 1.00 92.56 82 THR A C 1
ATOM 665 O O . THR A 1 82 ? 9.501 4.261 -14.686 1.00 92.56 82 THR A O 1
ATOM 668 N N . ALA A 1 83 ? 8.888 2.150 -14.232 1.00 92.31 83 ALA A N 1
ATOM 669 C CA . ALA A 1 83 ? 7.724 2.151 -15.100 1.00 92.31 83 ALA A CA 1
ATOM 670 C C . ALA A 1 83 ? 6.471 2.559 -14.324 1.00 92.31 83 ALA A C 1
ATOM 672 O O . ALA A 1 83 ? 6.412 2.481 -13.096 1.00 92.31 83 ALA A O 1
ATOM 673 N N . ASN A 1 84 ? 5.456 2.954 -15.080 1.00 90.25 84 ASN A N 1
ATOM 674 C CA . ASN A 1 84 ? 4.091 3.023 -14.599 1.00 90.25 84 ASN A CA 1
ATOM 675 C C . ASN A 1 84 ? 3.404 1.675 -14.857 1.00 90.25 84 ASN A C 1
ATOM 677 O O . ASN A 1 84 ? 3.590 1.082 -15.923 1.00 90.25 84 ASN A O 1
ATOM 681 N N . CYS A 1 85 ? 2.633 1.176 -13.893 1.00 90.62 85 CYS A N 1
ATOM 682 C CA . CYS A 1 85 ? 1.879 -0.060 -14.051 1.00 90.62 85 CYS A CA 1
ATOM 683 C C . CYS A 1 85 ? 0.469 0.106 -13.494 1.00 90.62 85 CYS A C 1
ATOM 685 O O . CYS A 1 85 ? 0.272 0.025 -12.284 1.00 90.62 85 CYS A O 1
ATOM 687 N N . ALA A 1 86 ? -0.501 0.300 -14.390 1.00 86.56 86 ALA A N 1
ATOM 688 C CA . ALA A 1 86 ? -1.900 0.486 -14.019 1.00 86.56 86 ALA A CA 1
ATOM 689 C C . ALA A 1 86 ? -2.471 -0.709 -13.240 1.00 86.56 86 ALA A C 1
ATOM 691 O O . ALA A 1 86 ? -3.156 -0.506 -12.248 1.00 86.56 86 ALA A O 1
ATOM 692 N N . ALA A 1 87 ? -2.104 -1.941 -13.614 1.00 85.25 87 ALA A N 1
ATOM 693 C CA . ALA A 1 87 ? -2.557 -3.149 -12.919 1.00 85.25 87 ALA A CA 1
ATOM 694 C C . ALA A 1 87 ? -2.177 -3.162 -11.425 1.00 85.25 87 ALA A C 1
ATOM 696 O O . ALA A 1 87 ? -2.925 -3.668 -10.600 1.00 85.25 87 ALA A O 1
ATOM 697 N N . ASN A 1 88 ? -1.038 -2.562 -11.068 1.00 93.44 88 ASN A N 1
ATOM 698 C CA . ASN A 1 88 ? -0.587 -2.481 -9.679 1.00 93.44 88 ASN A CA 1
ATOM 699 C C . ASN A 1 88 ? -1.315 -1.385 -8.886 1.00 93.44 88 ASN A C 1
ATOM 701 O O . ASN A 1 88 ? -1.358 -1.439 -7.657 1.00 93.44 88 ASN A O 1
ATOM 705 N N . LEU A 1 89 ? -1.878 -0.380 -9.566 1.00 91.56 89 LEU A N 1
ATOM 706 C CA . LEU A 1 89 ? -2.559 0.734 -8.907 1.00 91.56 89 LEU A CA 1
ATOM 707 C C . LEU A 1 89 ? -3.850 0.295 -8.226 1.00 91.56 89 LEU A C 1
ATOM 709 O O . LEU A 1 89 ? -4.182 0.851 -7.183 1.00 91.56 89 LEU A O 1
ATOM 713 N N . ASP A 1 90 ? -4.549 -0.701 -8.764 1.00 90.12 90 ASP A N 1
ATOM 714 C CA . ASP A 1 90 ? -5.779 -1.205 -8.149 1.00 90.12 90 ASP A CA 1
ATOM 715 C C . ASP A 1 90 ? -5.486 -1.874 -6.799 1.00 90.12 90 ASP A C 1
ATOM 717 O O . ASP A 1 90 ? -6.149 -1.579 -5.806 1.00 90.12 90 ASP A O 1
ATOM 721 N N . ALA A 1 91 ? -4.396 -2.643 -6.706 1.00 91.94 91 ALA A N 1
ATOM 722 C CA . ALA A 1 91 ? -3.913 -3.182 -5.433 1.00 91.94 91 ALA A CA 1
ATOM 723 C C . ALA A 1 91 ? -3.494 -2.078 -4.441 1.00 91.94 91 ALA A C 1
ATOM 725 O O . ALA A 1 91 ? -3.737 -2.190 -3.241 1.00 91.94 91 ALA A O 1
ATOM 726 N N . VAL A 1 92 ? -2.883 -0.990 -4.927 1.00 92.44 92 VAL A N 1
ATOM 727 C CA . VAL A 1 92 ? -2.496 0.161 -4.086 1.00 92.44 92 VAL A CA 1
ATOM 728 C C . VAL A 1 92 ? -3.727 0.895 -3.555 1.00 92.44 92 VAL A C 1
ATOM 730 O O . VAL A 1 92 ? -3.759 1.249 -2.380 1.00 92.44 92 VAL A O 1
ATOM 733 N N . ARG A 1 93 ? -4.741 1.118 -4.399 1.00 90.06 93 ARG A N 1
ATOM 734 C CA . ARG A 1 93 ? -6.016 1.738 -4.004 1.00 90.06 93 ARG A CA 1
ATOM 735 C C . ARG A 1 93 ? -6.697 0.922 -2.915 1.00 90.06 93 ARG A C 1
ATOM 737 O O . ARG A 1 93 ? -7.010 1.473 -1.865 1.00 90.06 93 ARG A O 1
ATOM 744 N N . TRP A 1 94 ? -6.809 -0.384 -3.137 1.00 91.06 94 TRP A N 1
ATOM 745 C CA . TRP A 1 94 ? -7.370 -1.315 -2.167 1.00 91.06 94 TRP A CA 1
ATOM 746 C C . TRP A 1 94 ? -6.636 -1.275 -0.823 1.00 91.06 94 TRP A C 1
ATOM 748 O O . TRP A 1 94 ? -7.272 -1.191 0.220 1.00 91.06 94 TRP A O 1
ATOM 758 N N . LEU A 1 95 ? -5.298 -1.249 -0.824 1.00 91.50 95 LEU A N 1
ATOM 759 C CA . LEU A 1 95 ? -4.520 -1.148 0.415 1.00 91.50 95 LEU A CA 1
ATOM 760 C C . LEU A 1 95 ? -4.764 0.156 1.184 1.00 91.50 95 LEU A C 1
ATOM 762 O O . LEU A 1 95 ? -4.775 0.144 2.412 1.00 91.50 95 LEU A O 1
ATOM 766 N N . ILE A 1 96 ? -4.926 1.284 0.487 1.00 90.31 96 ILE A N 1
ATOM 767 C CA . ILE A 1 96 ? -5.231 2.572 1.131 1.00 90.31 96 ILE A CA 1
ATOM 768 C C . ILE A 1 96 ? -6.604 2.506 1.804 1.00 90.31 96 ILE A C 1
ATOM 770 O O . ILE A 1 96 ? -6.752 2.960 2.936 1.00 90.31 96 ILE A O 1
ATOM 774 N N . GLU A 1 97 ? -7.594 1.944 1.114 1.00 86.69 97 GLU A N 1
ATOM 775 C CA . GLU A 1 97 ? -8.947 1.758 1.646 1.00 86.69 97 GLU A CA 1
ATOM 776 C C . GLU A 1 97 ? -8.936 0.826 2.860 1.00 86.69 97 GLU A C 1
ATOM 778 O O . GLU A 1 97 ? -9.485 1.171 3.906 1.00 86.69 97 GLU A O 1
ATOM 783 N N . HIS A 1 98 ? -8.223 -0.295 2.761 1.00 87.12 98 HIS A N 1
ATOM 784 C CA . HIS A 1 98 ? -8.051 -1.240 3.857 1.00 87.12 98 HIS A CA 1
ATOM 785 C C . HIS A 1 98 ? -7.388 -0.590 5.083 1.00 87.12 98 HIS A C 1
ATOM 787 O O . HIS A 1 98 ? -7.870 -0.736 6.201 1.00 87.12 98 HIS A O 1
ATOM 793 N N . ALA A 1 99 ? -6.335 0.210 4.889 1.00 88.25 99 ALA A N 1
ATOM 794 C CA . ALA A 1 99 ? -5.675 0.926 5.981 1.00 88.25 99 ALA A CA 1
ATOM 795 C C . ALA A 1 99 ? -6.590 1.954 6.674 1.00 88.25 99 ALA A C 1
ATOM 797 O O . ALA A 1 99 ? -6.495 2.146 7.888 1.00 88.25 99 ALA A O 1
ATOM 798 N N . ILE A 1 100 ? -7.475 2.621 5.924 1.00 84.06 100 ILE A N 1
ATOM 799 C CA . ILE A 1 100 ? -8.471 3.537 6.502 1.00 84.06 100 ILE A CA 1
ATOM 800 C C . ILE A 1 100 ? -9.488 2.768 7.330 1.00 84.06 100 ILE A C 1
ATOM 802 O O . ILE A 1 100 ? -9.812 3.207 8.431 1.00 84.06 100 ILE A O 1
ATOM 806 N N . GLN A 1 101 ? -9.968 1.636 6.816 1.00 83.50 101 GLN A N 1
ATOM 807 C CA . GLN A 1 101 ? -10.896 0.782 7.544 1.00 83.50 101 GLN A CA 1
ATOM 808 C C . GLN A 1 101 ? -10.295 0.346 8.886 1.00 83.50 101 GLN A C 1
ATOM 810 O O . GLN A 1 101 ? -10.932 0.554 9.912 1.00 83.50 101 GLN A O 1
ATOM 815 N N . LEU A 1 102 ? -9.050 -0.141 8.894 1.00 82.88 102 LEU A N 1
ATOM 816 C CA . LEU A 1 102 ? -8.351 -0.508 10.131 1.00 82.88 102 LEU A CA 1
ATOM 817 C C . LEU A 1 102 ? -8.218 0.679 11.094 1.00 82.88 102 LEU A C 1
ATOM 819 O O . LEU A 1 102 ? -8.488 0.552 12.279 1.00 82.88 102 LEU A O 1
ATOM 823 N N . THR A 1 103 ? -7.874 1.865 10.584 1.00 81.56 103 THR A N 1
ATOM 824 C CA . THR A 1 103 ? -7.758 3.078 11.418 1.00 81.56 103 THR A CA 1
ATOM 825 C C . THR A 1 103 ? -9.100 3.466 12.048 1.00 81.56 103 THR A C 1
ATOM 827 O O . THR A 1 103 ? -9.142 3.963 13.172 1.00 81.56 103 THR A O 1
ATOM 830 N N . TYR A 1 104 ? -10.204 3.260 11.329 1.00 77.06 104 TYR A N 1
ATOM 831 C CA . TYR A 1 104 ? -11.548 3.494 11.845 1.00 77.06 104 TYR A CA 1
ATOM 832 C C . TYR A 1 104 ? -11.938 2.451 12.901 1.00 77.06 104 TYR A C 1
ATOM 834 O O . TYR A 1 104 ? -12.464 2.815 13.951 1.00 77.06 104 TYR A O 1
ATOM 842 N N . GLU A 1 105 ? -11.657 1.172 12.646 1.00 77.56 105 GLU A N 1
ATOM 843 C CA . GLU A 1 105 ? -11.893 0.078 13.593 1.00 77.56 105 GLU A CA 1
ATOM 844 C C . GLU A 1 105 ? -11.080 0.262 14.883 1.00 77.56 105 GLU A C 1
ATOM 846 O O . GLU A 1 105 ? -11.638 0.130 15.964 1.00 77.56 105 GLU A O 1
ATOM 851 N N . ASP A 1 106 ? -9.817 0.677 14.803 1.00 75.94 106 ASP A N 1
ATOM 852 C CA . ASP A 1 106 ? -8.994 0.968 15.985 1.00 75.94 106 ASP A CA 1
ATOM 853 C C . ASP A 1 106 ? -9.518 2.168 16.792 1.00 75.94 106 ASP A C 1
ATOM 855 O O . ASP A 1 106 ? -9.429 2.191 18.018 1.00 75.94 106 ASP A O 1
ATOM 859 N N . ALA A 1 107 ? -10.049 3.191 16.117 1.00 74.56 107 ALA A N 1
ATOM 860 C CA . ALA A 1 107 ? -10.522 4.409 16.772 1.00 74.56 107 ALA A CA 1
ATOM 861 C C . ALA A 1 107 ? -11.904 4.256 17.427 1.00 74.56 107 ALA A C 1
ATOM 863 O O . ALA A 1 107 ? -12.199 4.979 18.378 1.00 74.56 107 ALA A O 1
ATOM 864 N N . TYR A 1 108 ? -12.753 3.362 16.908 1.00 65.00 108 TYR A N 1
ATOM 865 C CA . TYR A 1 108 ? -14.174 3.286 17.279 1.00 65.00 108 TYR A CA 1
ATOM 866 C C . TYR A 1 108 ? -14.679 1.870 17.580 1.00 65.00 108 TYR A C 1
ATOM 868 O O . TYR A 1 108 ? -15.820 1.705 18.007 1.00 65.00 108 TYR A O 1
ATOM 876 N N . GLY A 1 109 ? -13.859 0.842 17.374 1.00 57.47 109 GLY A N 1
ATOM 877 C CA . GLY A 1 109 ? -14.202 -0.556 17.640 1.00 57.47 109 GLY A CA 1
ATOM 878 C C . GLY A 1 109 ? -14.359 -0.886 19.124 1.00 57.47 109 GLY A C 1
ATOM 879 O O . GLY A 1 109 ? -14.976 -1.898 19.441 1.00 57.47 109 GLY A O 1
ATOM 880 N N . ASP A 1 110 ? -13.876 -0.021 20.021 1.00 53.19 110 ASP A N 1
ATOM 881 C CA . ASP A 1 110 ? -13.997 -0.199 21.474 1.00 53.19 110 ASP A CA 1
ATOM 882 C C . ASP A 1 110 ? -15.295 0.402 22.056 1.00 53.19 110 ASP A C 1
ATOM 884 O O . ASP A 1 110 ? -15.744 0.005 23.129 1.00 53.19 110 ASP A O 1
ATOM 888 N N . GLU A 1 111 ? -15.991 1.286 21.321 1.00 50.84 111 GLU A N 1
ATOM 889 C CA . GLU A 1 111 ? -17.268 1.879 21.774 1.00 50.84 111 GLU A CA 1
ATOM 890 C C . GLU A 1 111 ? -18.444 0.871 21.762 1.00 50.84 111 GLU A C 1
ATOM 892 O O . GLU A 1 111 ? -19.571 1.225 22.104 1.00 50.84 111 GLU A O 1
ATOM 897 N N . GLY A 1 112 ? -18.191 -0.394 21.399 1.00 46.50 112 GLY A N 1
ATOM 898 C CA . GLY A 1 112 ? -19.151 -1.501 21.467 1.00 46.50 112 GLY A CA 1
ATOM 899 C C . GLY A 1 112 ? -18.773 -2.657 22.406 1.00 46.50 112 GLY A C 1
ATOM 900 O O . GLY A 1 112 ? -19.571 -3.586 22.525 1.00 46.50 112 GLY A O 1
ATOM 901 N N . SER A 1 113 ? -17.599 -2.647 23.057 1.00 44.56 113 SER A N 1
ATOM 902 C CA . SER A 1 113 ? -17.139 -3.768 23.908 1.00 44.56 113 SER A CA 1
ATOM 903 C C . SER A 1 113 ? -17.152 -3.518 25.415 1.00 44.56 113 SER A C 1
ATOM 905 O O . SER A 1 113 ? -17.035 -4.485 26.169 1.00 44.56 113 SER A O 1
ATOM 907 N N . GLU A 1 114 ? -17.401 -2.299 25.894 1.00 45.56 114 GLU A N 1
ATOM 908 C CA . GLU A 1 114 ? -17.707 -2.069 27.314 1.00 45.56 114 GLU A CA 1
ATOM 909 C C . GLU A 1 114 ? -19.205 -2.270 27.600 1.00 45.56 114 GLU A C 1
ATOM 911 O O . GLU A 1 114 ? -19.892 -1.408 28.148 1.00 45.56 114 GLU A O 1
ATOM 916 N N . MET A 1 115 ? -19.723 -3.467 27.307 1.00 46.34 115 MET A N 1
ATOM 917 C CA . MET A 1 115 ? -20.763 -4.016 28.175 1.00 46.34 115 MET A CA 1
ATOM 918 C C . MET A 1 115 ? -20.047 -4.428 29.461 1.00 46.34 115 MET A C 1
ATOM 920 O O . MET A 1 115 ? -19.654 -5.578 29.649 1.00 46.34 115 MET A O 1
ATOM 924 N N . ASP A 1 116 ? -19.805 -3.424 30.305 1.00 41.78 116 ASP A N 1
ATOM 925 C CA . ASP A 1 116 ? -19.463 -3.572 31.708 1.00 41.78 116 ASP A CA 1
ATOM 926 C C . ASP A 1 116 ? -20.492 -4.527 32.320 1.00 41.78 116 ASP A C 1
ATOM 928 O O . ASP A 1 116 ? -21.591 -4.140 32.713 1.00 41.78 116 ASP A O 1
ATOM 932 N N . CYS A 1 117 ? -20.162 -5.818 32.381 1.00 42.25 117 CYS A N 1
ATOM 933 C CA . CYS A 1 117 ? -20.879 -6.788 33.195 1.00 42.25 117 CYS A CA 1
ATOM 934 C C . CYS A 1 117 ? -20.522 -6.584 34.678 1.00 42.25 117 CYS A C 1
ATOM 936 O O . CYS A 1 117 ? -20.250 -7.535 35.416 1.00 42.25 117 CYS A O 1
ATOM 938 N N . GLY A 1 118 ? -20.522 -5.317 35.099 1.00 42.12 118 GLY A N 1
ATOM 939 C CA . GLY A 1 118 ? -20.508 -4.835 36.460 1.00 42.12 118 GLY A CA 1
ATOM 940 C C . GLY A 1 118 ? -21.807 -5.215 37.155 1.00 42.12 118 GLY A C 1
ATOM 941 O O . GLY A 1 118 ? -22.769 -4.459 37.205 1.00 42.12 118 GLY A O 1
ATOM 942 N N . ASP A 1 119 ? -21.790 -6.428 37.693 1.00 48.56 119 ASP A N 1
ATOM 943 C CA . ASP A 1 119 ? -22.240 -6.733 39.047 1.00 48.56 119 ASP A CA 1
ATOM 944 C C . ASP A 1 119 ? -23.675 -6.312 39.424 1.00 48.56 119 ASP A C 1
ATOM 946 O O . ASP A 1 119 ? -23.934 -5.255 40.004 1.00 48.56 119 ASP A O 1
ATOM 950 N N . SER A 1 120 ? -24.628 -7.219 39.209 1.00 49.78 120 SER A N 1
ATOM 951 C CA . SER A 1 120 ? -25.738 -7.396 40.152 1.00 49.78 120 SER A CA 1
ATOM 952 C C . SER A 1 120 ? -26.499 -8.684 39.893 1.00 49.78 120 SER A C 1
ATOM 954 O O . SER A 1 120 ? -27.193 -8.798 38.891 1.00 49.78 120 SER A O 1
ATOM 956 N N . MET A 1 121 ? -26.390 -9.619 40.840 1.00 44.81 121 MET A N 1
ATOM 957 C CA . MET A 1 121 ? -27.478 -10.422 41.436 1.00 44.81 121 MET A CA 1
ATOM 958 C C . MET A 1 121 ? -26.802 -11.505 42.287 1.00 44.81 121 MET A C 1
ATOM 960 O O . MET A 1 121 ? -26.323 -12.518 41.795 1.00 44.81 121 MET A O 1
ATOM 964 N N . ASN A 1 122 ? -26.520 -11.248 43.563 1.00 46.78 122 ASN A N 1
ATOM 965 C CA . ASN A 1 122 ? -27.473 -11.315 44.675 1.00 46.78 122 ASN A CA 1
ATOM 966 C C . ASN A 1 122 ? -28.504 -12.453 44.541 1.00 46.78 122 ASN A C 1
ATOM 968 O O . ASN A 1 122 ? -29.347 -12.457 43.649 1.00 46.78 122 ASN A O 1
ATOM 972 N N . ASN A 1 123 ? -28.419 -13.395 45.480 1.00 52.00 123 ASN A N 1
ATOM 973 C CA . ASN A 1 123 ? -29.361 -14.484 45.720 1.00 52.00 123 ASN A CA 1
ATOM 974 C C . ASN A 1 123 ? -30.814 -13.987 45.792 1.00 52.00 123 ASN A C 1
ATOM 976 O O . ASN A 1 123 ? -31.133 -13.177 46.660 1.00 52.00 123 ASN A O 1
ATOM 980 N N . ASN A 1 124 ? -31.708 -14.565 44.988 1.00 48.19 124 ASN A N 1
ATOM 981 C CA . ASN A 1 124 ? -32.897 -15.287 45.465 1.00 48.19 124 ASN A CA 1
ATOM 982 C C . ASN A 1 124 ? -33.715 -15.830 44.286 1.00 48.19 124 ASN A C 1
ATOM 984 O O . ASN A 1 124 ? -33.653 -15.305 43.182 1.00 48.19 124 ASN A O 1
ATOM 988 N N . GLY A 1 125 ? -34.407 -16.939 44.540 1.00 51.16 125 GLY A N 1
ATOM 989 C CA . GLY A 1 125 ? -35.046 -17.774 43.532 1.00 51.16 125 GLY A CA 1
ATOM 990 C C . GLY A 1 125 ? -36.337 -17.237 42.915 1.00 51.16 125 GLY A C 1
ATOM 991 O O . GLY A 1 125 ? -36.727 -16.091 43.107 1.00 51.16 125 GLY A O 1
ATOM 992 N N . ASP A 1 126 ? -36.981 -18.183 42.231 1.00 45.97 126 ASP A N 1
ATOM 993 C CA . ASP A 1 126 ? -38.302 -18.158 41.595 1.00 45.97 126 ASP A CA 1
ATOM 994 C C . ASP A 1 126 ? -38.358 -17.721 40.117 1.00 45.97 126 ASP A C 1
ATOM 996 O O . ASP A 1 126 ? -38.494 -16.561 39.754 1.00 45.97 126 ASP A O 1
ATOM 1000 N N . ASN A 1 127 ? -38.245 -18.747 39.262 1.00 56.56 127 ASN A N 1
ATOM 1001 C CA . ASN A 1 127 ? -39.165 -19.111 38.177 1.00 56.56 127 ASN A CA 1
ATOM 1002 C C . ASN A 1 127 ? -40.091 -18.011 37.607 1.00 56.56 127 ASN A C 1
ATOM 1004 O O . ASN A 1 127 ? -41.1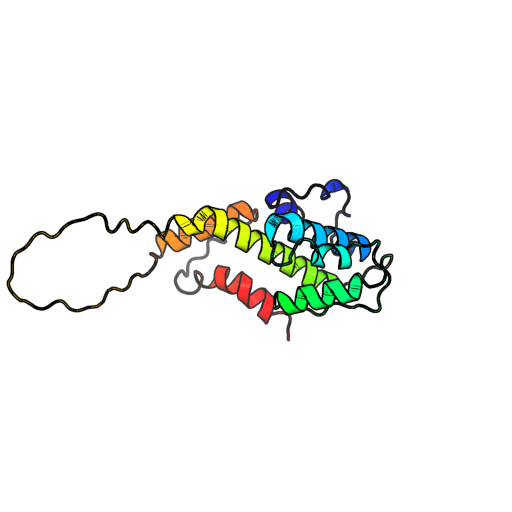03 -17.702 38.223 1.00 56.56 127 ASN A O 1
ATOM 1008 N N . ASP A 1 128 ? -39.847 -17.567 36.371 1.00 44.94 128 ASP A N 1
ATOM 1009 C CA . ASP A 1 128 ? -40.807 -17.682 35.258 1.00 44.94 128 ASP A CA 1
ATOM 1010 C C . ASP A 1 128 ? -40.210 -17.156 33.939 1.00 44.94 128 ASP A C 1
ATOM 1012 O O . ASP A 1 128 ? -39.262 -16.375 33.918 1.00 44.94 128 ASP A O 1
ATOM 1016 N N . GLY A 1 129 ? -40.729 -17.689 32.831 1.00 52.50 129 GLY A N 1
ATOM 1017 C CA . GLY A 1 129 ? -40.106 -17.712 31.508 1.00 52.50 129 GLY A CA 1
ATOM 1018 C C . GLY A 1 129 ? -39.691 -16.372 30.899 1.00 52.50 129 GLY A C 1
ATOM 1019 O O . GLY A 1 129 ? -40.376 -15.358 31.005 1.00 52.50 129 GLY A O 1
ATOM 1020 N N . ILE A 1 130 ? -38.586 -16.417 30.153 1.00 43.16 130 ILE A N 1
ATOM 1021 C CA . ILE A 1 130 ? -38.115 -15.309 29.327 1.00 43.16 130 ILE A CA 1
ATOM 1022 C C . ILE A 1 130 ? -37.832 -15.845 27.922 1.00 43.16 130 ILE A C 1
ATOM 1024 O O . ILE A 1 130 ? -36.965 -16.693 27.714 1.00 43.16 130 ILE A O 1
ATOM 1028 N N . ASN A 1 131 ? -38.619 -15.344 26.967 1.00 46.00 131 ASN A N 1
ATOM 1029 C CA . ASN A 1 131 ? -38.352 -15.398 25.534 1.00 46.00 131 ASN A CA 1
ATOM 1030 C C . ASN A 1 131 ? -36.957 -14.815 25.270 1.00 46.00 131 ASN A C 1
ATOM 1032 O O . ASN A 1 131 ? -36.768 -13.602 25.333 1.00 46.00 131 ASN A O 1
ATOM 1036 N N . GLY A 1 132 ? -35.991 -15.680 24.970 1.00 41.03 132 GLY A N 1
ATOM 1037 C CA . GLY A 1 132 ? -34.667 -15.289 24.496 1.00 41.03 132 GLY A CA 1
ATOM 1038 C C . GLY A 1 132 ? -34.732 -14.833 23.041 1.00 41.03 132 GLY A C 1
ATOM 1039 O O . GLY A 1 132 ? -34.464 -15.617 22.137 1.00 41.03 132 GLY A O 1
ATOM 1040 N N . GLY A 1 133 ? -35.127 -13.581 22.830 1.00 41.88 133 GLY A N 1
ATOM 1041 C CA . GLY A 1 133 ? -35.020 -12.858 21.564 1.00 41.88 133 GLY A CA 1
ATOM 1042 C C . GLY A 1 133 ? -34.212 -11.585 21.781 1.00 41.88 133 GLY A C 1
ATOM 1043 O O . GLY A 1 133 ? -34.767 -10.495 21.730 1.00 41.88 133 GLY A O 1
ATOM 1044 N N . GLY A 1 134 ? -32.930 -11.734 22.120 1.00 39.50 134 GLY A N 1
ATOM 1045 C CA . GLY A 1 134 ? -31.974 -10.630 22.119 1.00 39.50 134 GLY A CA 1
ATOM 1046 C C . GLY A 1 134 ? -31.504 -10.391 20.692 1.00 39.50 134 GLY A C 1
ATOM 1047 O O . GLY A 1 134 ? -30.506 -10.964 20.267 1.00 39.50 134 GLY A O 1
ATOM 1048 N N . GLU A 1 135 ? -32.264 -9.613 19.925 1.00 49.56 135 GLU A N 1
ATOM 1049 C CA . GLU A 1 135 ? -31.717 -8.949 18.745 1.00 49.56 135 GLU A CA 1
ATOM 1050 C C . GLU A 1 135 ? -30.858 -7.786 19.250 1.00 49.56 135 GLU A C 1
ATOM 1052 O O . GLU A 1 135 ? -31.348 -6.673 19.424 1.00 49.56 135 GLU A O 1
ATOM 1057 N N . ASP A 1 136 ? -29.571 -8.054 19.490 1.00 48.47 136 ASP A N 1
ATOM 1058 C CA . ASP A 1 136 ? -28.516 -7.033 19.556 1.00 48.47 136 ASP A CA 1
ATOM 1059 C C . ASP A 1 136 ? -28.315 -6.441 18.147 1.00 48.47 136 ASP A C 1
ATOM 1061 O O . ASP A 1 136 ? -27.290 -6.612 17.486 1.00 48.47 136 ASP A O 1
ATOM 1065 N N . GLY A 1 137 ? -29.369 -5.819 17.623 1.00 53.44 137 GLY A N 1
ATOM 1066 C CA . GLY A 1 137 ? -29.351 -5.103 16.362 1.00 53.44 137 GLY A CA 1
ATOM 1067 C C . GLY A 1 137 ? -28.826 -3.697 16.599 1.00 53.44 137 GLY A C 1
ATOM 1068 O O . GLY A 1 137 ? -29.460 -2.911 17.300 1.00 53.44 137 GLY A O 1
ATOM 1069 N N . VAL A 1 138 ? -27.686 -3.368 15.992 1.00 56.34 138 VAL A N 1
ATOM 1070 C CA . VAL A 1 138 ? -27.199 -1.985 15.887 1.00 56.34 138 VAL A CA 1
ATOM 1071 C C . VAL A 1 138 ? -28.331 -1.125 15.321 1.00 56.34 138 VAL A C 1
ATOM 1073 O O . VAL A 1 138 ? -28.896 -1.453 14.273 1.00 56.34 138 VAL A O 1
ATOM 1076 N N . SER A 1 139 ? -28.694 -0.051 16.023 1.00 64.44 139 SER A N 1
ATOM 1077 C CA . SER A 1 139 ? -29.818 0.792 15.607 1.00 64.44 139 SER A CA 1
ATOM 1078 C C . SER A 1 139 ? -29.523 1.483 14.270 1.00 64.44 139 SER A C 1
ATOM 1080 O O . SER A 1 139 ? -28.383 1.838 13.970 1.00 64.44 139 SER A O 1
ATOM 1082 N N . GLU A 1 140 ? -30.556 1.705 13.456 1.00 63.84 140 GLU A N 1
ATOM 1083 C CA . GLU A 1 140 ? -30.428 2.389 12.159 1.00 63.84 140 GLU A CA 1
ATOM 1084 C C . GLU A 1 140 ? -29.821 3.798 12.306 1.00 63.84 140 GLU A C 1
ATOM 1086 O O . GLU A 1 140 ? -29.039 4.239 11.465 1.00 63.84 140 GLU A O 1
ATOM 1091 N N . GLU A 1 141 ? -30.109 4.469 13.424 1.00 66.69 141 GLU A N 1
ATOM 1092 C CA . GLU A 1 141 ? -29.549 5.774 13.781 1.00 66.69 141 GLU A CA 1
ATOM 1093 C C . GLU A 1 141 ? -28.045 5.696 14.087 1.00 66.69 141 GLU A C 1
ATOM 1095 O O . GLU A 1 141 ? -27.274 6.548 13.650 1.00 66.69 141 GLU A O 1
ATOM 1100 N N . GLU A 1 142 ? -27.590 4.635 14.752 1.00 63.00 142 GLU A N 1
ATOM 1101 C CA . GLU A 1 142 ? -26.169 4.418 15.029 1.00 63.00 142 GLU A CA 1
ATOM 1102 C C . GLU A 1 142 ? -25.383 4.079 13.756 1.00 63.00 142 GLU A C 1
ATOM 1104 O O . GLU A 1 142 ? -24.295 4.619 13.528 1.00 63.00 142 GLU A O 1
ATOM 1109 N N . VAL A 1 143 ? -25.956 3.256 12.870 1.00 64.81 143 VAL A N 1
ATOM 1110 C CA . VAL A 1 143 ? -25.386 3.014 11.535 1.00 64.81 143 VAL A CA 1
ATOM 1111 C C . VAL A 1 143 ? -25.293 4.328 10.765 1.00 64.81 143 VAL A C 1
ATOM 1113 O O . VAL A 1 143 ? -24.269 4.602 10.135 1.00 64.81 143 VAL A O 1
ATOM 1116 N N . ALA A 1 144 ? -26.326 5.168 10.840 1.00 65.06 144 ALA A N 1
ATOM 1117 C CA . ALA A 1 144 ? -26.321 6.463 10.190 1.00 65.06 144 ALA A CA 1
ATOM 1118 C C . ALA A 1 144 ? -25.186 7.359 10.723 1.00 65.06 144 ALA A C 1
ATOM 1120 O O . ALA A 1 144 ? -24.394 7.879 9.936 1.00 65.06 144 ALA A O 1
ATOM 1121 N N . VAL A 1 145 ? -25.026 7.497 12.034 1.00 70.31 145 VAL A N 1
ATOM 1122 C CA . VAL A 1 145 ? -23.945 8.320 12.605 1.00 70.31 145 VAL A CA 1
ATOM 1123 C C . VAL A 1 145 ? -22.563 7.809 12.178 1.00 70.31 145 VAL A C 1
ATOM 1125 O O . VAL A 1 145 ? -21.700 8.598 11.786 1.00 70.31 145 VAL A O 1
ATOM 1128 N N . ARG A 1 146 ? -22.352 6.486 12.174 1.00 65.50 146 ARG A N 1
ATOM 1129 C CA . ARG A 1 146 ? -21.088 5.875 11.725 1.00 65.50 146 ARG A CA 1
ATOM 1130 C C . ARG A 1 146 ? -20.803 6.156 10.248 1.00 65.50 146 ARG A C 1
ATOM 1132 O O . ARG A 1 146 ? -19.673 6.488 9.892 1.00 65.50 146 ARG A O 1
ATOM 1139 N N . VAL A 1 147 ? -21.835 6.081 9.408 1.00 66.31 147 VAL A N 1
ATOM 1140 C CA . VAL A 1 147 ? -21.779 6.419 7.979 1.00 66.31 147 VAL A CA 1
ATOM 1141 C C . VAL A 1 147 ? -21.404 7.882 7.754 1.00 66.31 147 VAL A C 1
ATOM 1143 O O . VAL A 1 147 ? -20.535 8.152 6.928 1.00 66.31 147 VAL A O 1
ATOM 1146 N N . ASP A 1 148 ? -22.038 8.816 8.465 1.00 67.94 148 ASP A N 1
ATOM 1147 C CA . ASP A 1 148 ? -21.754 10.250 8.319 1.00 67.94 148 ASP A CA 1
ATOM 1148 C C . ASP A 1 148 ? -20.308 10.560 8.682 1.00 67.94 148 ASP A C 1
ATOM 1150 O O . ASP A 1 148 ? -19.617 11.281 7.965 1.00 67.94 148 ASP A O 1
ATOM 1154 N N . ARG A 1 149 ? -19.820 9.934 9.752 1.00 67.94 149 ARG A N 1
ATOM 1155 C CA . ARG A 1 149 ? -18.446 10.096 10.221 1.00 67.94 149 ARG A CA 1
ATOM 1156 C C . ARG A 1 149 ? -17.424 9.527 9.238 1.00 67.94 149 ARG A C 1
ATOM 1158 O O . ARG A 1 149 ? -16.396 10.152 8.988 1.00 67.94 149 ARG A O 1
ATOM 1165 N N . LEU A 1 150 ? -17.707 8.367 8.640 1.00 64.44 150 LEU A N 1
ATOM 1166 C CA . LEU A 1 150 ? -16.863 7.802 7.584 1.00 64.44 150 LEU A CA 1
ATOM 1167 C C . LEU A 1 150 ? -16.882 8.689 6.328 1.00 64.44 150 LEU A C 1
ATOM 1169 O O . LEU A 1 150 ? -15.838 8.913 5.714 1.00 64.44 150 LEU A O 1
ATOM 1173 N N . GLY A 1 151 ? -18.049 9.231 5.974 1.00 64.88 151 GLY A N 1
ATOM 1174 C CA . GLY A 1 151 ? -18.207 10.221 4.911 1.00 64.88 151 GLY A CA 1
ATOM 1175 C C . GLY A 1 151 ? -17.356 11.465 5.159 1.00 64.88 151 GLY A C 1
ATOM 1176 O O . GLY A 1 151 ? -16.580 11.860 4.289 1.00 64.88 151 GLY A O 1
ATOM 1177 N N . GLU A 1 152 ? -17.399 12.015 6.372 1.00 69.88 152 GLU A N 1
ATOM 1178 C CA . GLU A 1 152 ? -16.579 13.153 6.796 1.00 69.88 152 GLU A CA 1
ATOM 1179 C C . GLU A 1 152 ? -15.080 12.845 6.676 1.00 69.88 152 GLU A C 1
ATOM 1181 O O . GLU A 1 152 ? -14.341 13.614 6.055 1.00 69.88 152 GLU A O 1
ATOM 1186 N N . MET A 1 153 ? -14.634 11.681 7.168 1.00 61.03 153 MET A N 1
ATOM 1187 C CA . MET A 1 153 ? -13.241 11.240 7.032 1.00 61.03 153 MET A CA 1
ATOM 1188 C C . MET A 1 153 ? -12.824 11.127 5.563 1.00 61.03 153 MET A C 1
ATOM 1190 O O . MET A 1 153 ? -11.738 11.562 5.187 1.00 61.03 153 MET A O 1
ATOM 1194 N N . MET A 1 154 ? -13.683 10.599 4.693 1.00 58.09 154 MET A N 1
ATOM 1195 C CA . MET A 1 154 ? -13.381 10.486 3.262 1.00 58.09 154 MET A CA 1
ATOM 1196 C C . MET A 1 154 ? -13.596 11.795 2.479 1.00 58.09 154 MET A C 1
ATOM 1198 O O . MET A 1 154 ? -13.192 11.900 1.312 1.00 58.09 154 MET A O 1
ATOM 1202 N N . GLY A 1 155 ? -14.182 12.817 3.109 1.00 58.19 155 GLY A N 1
ATOM 1203 C CA . GLY A 1 155 ? -14.589 14.071 2.483 1.00 58.19 155 GLY A CA 1
ATOM 1204 C C . GLY A 1 155 ? -15.651 13.867 1.401 1.00 58.19 155 GLY A C 1
ATOM 1205 O O . GLY A 1 155 ? -15.504 14.433 0.306 1.00 58.19 155 GLY A O 1
ATOM 1206 N N . VAL A 1 156 ? -16.638 13.016 1.695 1.00 59.06 156 VAL A N 1
ATOM 1207 C CA . VAL A 1 156 ? -17.789 12.640 0.865 1.00 59.06 156 VAL A CA 1
ATOM 1208 C C . VAL A 1 156 ? -19.071 12.916 1.655 1.00 59.06 156 VAL A C 1
ATOM 1210 O O . VAL A 1 156 ? -19.273 12.336 2.717 1.00 59.06 156 VAL A O 1
ATOM 1213 N N . ASP A 1 157 ? -19.939 13.774 1.122 1.00 56.09 157 ASP A N 1
ATOM 1214 C CA . ASP A 1 157 ? -21.240 14.068 1.729 1.00 56.09 157 ASP A CA 1
ATOM 1215 C C . ASP A 1 157 ? -22.260 12.961 1.431 1.00 56.09 157 ASP A C 1
ATOM 1217 O O . ASP A 1 157 ? -22.187 12.275 0.401 1.00 56.09 157 ASP A O 1
ATOM 1221 N N . ARG A 1 158 ? -23.260 12.818 2.307 1.00 55.88 158 ARG A N 1
ATOM 1222 C CA . ARG A 1 158 ? -24.426 11.981 2.021 1.00 55.88 158 ARG A CA 1
ATOM 1223 C C . ARG A 1 158 ? -25.162 12.481 0.785 1.00 55.88 158 ARG A C 1
ATOM 1225 O O . ARG A 1 158 ? -25.441 13.666 0.633 1.00 55.88 158 ARG A O 1
ATOM 1232 N N . VAL A 1 159 ? -25.542 11.544 -0.078 1.00 57.22 159 VAL A N 1
ATOM 1233 C CA . VAL A 1 159 ? -26.526 11.818 -1.124 1.00 57.22 159 VAL A CA 1
ATOM 1234 C C . VAL A 1 159 ? -27.905 11.647 -0.500 1.00 57.22 159 VAL A C 1
ATOM 1236 O O . VAL A 1 159 ? -28.397 10.520 -0.386 1.00 57.22 159 VAL A O 1
ATOM 1239 N N . ASP A 1 160 ? -28.513 12.761 -0.097 1.00 47.91 160 ASP A N 1
ATOM 1240 C CA . ASP A 1 160 ? -29.894 12.799 0.379 1.00 47.91 160 ASP A CA 1
ATOM 1241 C C . ASP A 1 160 ? -30.822 12.314 -0.741 1.00 47.91 160 ASP A C 1
ATOM 1243 O O . ASP A 1 160 ? -31.057 12.993 -1.741 1.00 47.91 160 ASP A O 1
ATOM 1247 N N . GLY A 1 161 ? -31.310 11.086 -0.608 1.00 47.94 161 GLY A N 1
ATOM 1248 C CA . GLY A 1 161 ? -32.277 10.508 -1.526 1.00 47.94 161 GLY A CA 1
ATOM 1249 C C . GLY A 1 161 ? -33.271 9.672 -0.745 1.00 47.94 161 GLY A C 1
ATOM 1250 O O . GLY A 1 161 ? -32.888 8.624 -0.224 1.00 47.94 161 GLY A O 1
ATOM 1251 N N . GLU A 1 162 ? -34.509 10.161 -0.694 1.00 40.38 162 GLU A N 1
ATOM 1252 C CA . GLU A 1 162 ? -35.709 9.526 -0.141 1.00 40.38 162 GLU A CA 1
ATOM 1253 C C . GLU A 1 162 ? -35.899 8.116 -0.734 1.00 40.38 162 GLU A C 1
ATOM 1255 O O . GLU A 1 162 ? -36.463 7.973 -1.808 1.00 40.38 162 GLU A O 1
ATOM 1260 N N . ASP A 1 163 ? -35.326 7.093 -0.094 1.00 44.41 163 ASP A N 1
ATOM 1261 C CA . ASP A 1 163 ? -35.734 5.676 -0.150 1.00 44.41 163 ASP A CA 1
ATOM 1262 C C . ASP A 1 163 ? -34.780 4.870 0.755 1.00 44.41 163 ASP A C 1
ATOM 1264 O O . ASP A 1 163 ? -33.767 4.290 0.345 1.00 44.41 163 ASP A O 1
ATOM 1268 N N . SER A 1 164 ? -35.071 4.927 2.053 1.00 47.84 164 SER A N 1
ATOM 1269 C CA . SER A 1 164 ? -34.169 4.636 3.169 1.00 47.84 164 SER A CA 1
ATOM 1270 C C . SER A 1 164 ? -34.415 3.272 3.818 1.00 47.84 164 SER A C 1
ATOM 1272 O O . SER A 1 164 ? -34.657 3.189 5.011 1.00 47.84 164 SER A O 1
ATOM 1274 N N . VAL A 1 165 ? -34.336 2.185 3.045 1.00 42.16 165 VAL A N 1
ATOM 1275 C CA . VAL A 1 165 ? -34.201 0.821 3.621 1.00 42.16 165 VAL A CA 1
ATOM 1276 C C . VAL A 1 165 ? -33.143 -0.010 2.876 1.00 42.16 165 VAL A C 1
ATOM 1278 O O . VAL A 1 165 ? -32.475 -0.851 3.465 1.00 42.16 165 VAL A O 1
ATOM 1281 N N . GLY A 1 166 ? -32.884 0.276 1.593 1.00 39.50 166 GLY A N 1
ATOM 1282 C CA . GLY A 1 166 ? -31.862 -0.424 0.794 1.00 39.50 166 GLY A CA 1
ATOM 1283 C C . GLY A 1 166 ? -30.462 0.210 0.789 1.00 39.50 166 GLY A C 1
ATOM 1284 O O . GLY A 1 166 ? -29.523 -0.393 0.274 1.00 39.50 166 GLY A O 1
ATOM 1285 N N . LYS A 1 167 ? -30.296 1.424 1.336 1.00 41.19 167 LYS A N 1
ATOM 1286 C CA . LYS A 1 167 ? -29.052 2.218 1.229 1.00 41.19 167 LYS A CA 1
ATOM 1287 C C . LYS A 1 167 ? -28.139 2.190 2.459 1.00 41.19 167 LYS A C 1
ATOM 1289 O O . LYS A 1 167 ? -26.990 2.593 2.343 1.00 41.19 167 LYS A O 1
ATOM 1294 N N . TYR A 1 168 ? -28.551 1.641 3.598 1.00 39.81 168 TYR A N 1
ATOM 1295 C CA . TYR A 1 168 ? -27.589 1.371 4.682 1.00 39.81 168 TYR A CA 1
ATOM 1296 C C . TYR A 1 168 ? -26.667 0.195 4.356 1.00 39.81 168 TYR A C 1
ATOM 1298 O O . TYR A 1 168 ? -25.540 0.126 4.840 1.00 39.81 168 TYR A O 1
ATOM 1306 N N . PHE A 1 169 ? -27.080 -0.647 3.403 1.00 40.06 169 PHE A N 1
ATOM 1307 C CA . PHE A 1 169 ? -26.153 -1.526 2.710 1.00 40.06 169 PHE A CA 1
ATOM 1308 C C . PHE A 1 169 ? -25.117 -0.720 1.917 1.00 40.06 169 PHE A C 1
ATOM 1310 O O . PHE A 1 169 ? -23.982 -1.140 1.904 1.00 40.06 169 PHE A O 1
ATOM 1317 N N . TYR A 1 170 ? -25.407 0.459 1.353 1.00 38.28 170 TYR A N 1
ATOM 1318 C CA . TYR A 1 170 ? -24.570 1.141 0.347 1.00 38.28 170 TYR A CA 1
ATOM 1319 C C . TYR A 1 170 ? -23.164 1.580 0.781 1.00 38.28 170 TYR A C 1
ATOM 1321 O O . TYR A 1 170 ? -22.373 1.910 -0.093 1.00 38.28 170 TYR A O 1
ATOM 1329 N N . ILE A 1 171 ? -22.803 1.557 2.068 1.00 42.38 171 ILE A N 1
ATOM 1330 C CA . ILE A 1 171 ? -21.428 1.873 2.507 1.00 42.38 171 ILE A CA 1
ATOM 1331 C C . ILE A 1 171 ? -20.632 0.616 2.853 1.00 42.38 171 ILE A C 1
ATOM 1333 O O . ILE A 1 171 ? -19.492 0.491 2.414 1.00 42.38 171 ILE A O 1
ATOM 1337 N N . ASN A 1 172 ? -21.269 -0.388 3.461 1.00 36.53 172 ASN A N 1
ATOM 1338 C CA . ASN A 1 172 ? -20.703 -1.742 3.526 1.00 36.53 172 ASN A CA 1
ATOM 1339 C C . ASN A 1 172 ? -20.603 -2.375 2.120 1.00 36.53 172 ASN A C 1
ATOM 1341 O O . ASN A 1 172 ? -19.648 -3.062 1.771 1.00 36.53 172 ASN A O 1
ATOM 1345 N N . VAL A 1 173 ? -21.563 -2.041 1.263 1.00 41.78 173 VAL A N 1
ATOM 1346 C CA . VAL A 1 173 ? -21.648 -2.380 -0.152 1.00 41.78 173 VAL A CA 1
ATOM 1347 C C . VAL A 1 173 ? -20.803 -1.443 -0.979 1.00 41.78 173 VAL A C 1
ATOM 1349 O O . VAL A 1 173 ? -20.343 -1.922 -1.981 1.00 41.78 173 VAL A O 1
ATOM 1352 N N . HIS A 1 174 ? -20.473 -0.194 -0.637 1.00 38.03 174 HIS A N 1
ATOM 1353 C CA . HIS A 1 174 ? -19.462 0.497 -1.453 1.00 38.03 174 HIS A CA 1
ATOM 1354 C C . HIS A 1 174 ? -18.062 -0.066 -1.235 1.00 38.03 174 HIS A C 1
ATOM 1356 O O . HIS A 1 174 ? -17.333 -0.164 -2.213 1.00 38.03 174 HIS A O 1
ATOM 1362 N N . ILE A 1 175 ? -17.737 -0.571 -0.043 1.00 44.06 175 ILE A N 1
ATOM 1363 C CA . ILE A 1 175 ? -16.501 -1.337 0.170 1.00 44.06 175 ILE A CA 1
ATOM 1364 C C . ILE A 1 175 ? -16.587 -2.721 -0.519 1.00 44.06 175 ILE A C 1
ATOM 1366 O O . ILE A 1 175 ? -15.633 -3.139 -1.169 1.00 44.06 175 ILE A O 1
ATOM 1370 N N . GLN A 1 176 ? -17.741 -3.408 -0.503 1.00 35.53 176 GLN A N 1
ATOM 1371 C CA . GLN A 1 176 ? -17.900 -4.717 -1.176 1.00 35.53 176 GLN A CA 1
ATOM 1372 C C . GLN A 1 176 ? -18.251 -4.685 -2.688 1.00 35.53 176 GLN A C 1
ATOM 1374 O O . GLN A 1 176 ? -17.954 -5.633 -3.410 1.00 35.53 176 GLN A O 1
ATOM 1379 N N . VAL A 1 177 ? -18.850 -3.618 -3.215 1.00 38.69 177 VAL A N 1
ATOM 1380 C CA . VAL A 1 177 ? -19.300 -3.446 -4.617 1.00 38.69 177 VAL A CA 1
ATOM 1381 C C . VAL A 1 177 ? -18.276 -2.709 -5.446 1.00 38.69 177 VAL A C 1
ATOM 1383 O O . VAL A 1 177 ? -18.224 -2.982 -6.639 1.00 38.69 177 VAL A O 1
ATOM 1386 N N . TYR A 1 178 ? -17.374 -1.907 -4.869 1.00 36.38 178 TYR A N 1
ATOM 1387 C CA . TYR A 1 178 ? -16.178 -1.526 -5.631 1.00 36.38 178 TYR A CA 1
ATOM 1388 C C . TYR A 1 178 ? -15.337 -2.763 -6.001 1.00 36.38 178 TYR A C 1
ATOM 1390 O O . TYR A 1 178 ? -14.782 -2.824 -7.095 1.00 36.38 178 TYR A O 1
ATOM 1398 N N . ILE A 1 179 ? -15.344 -3.798 -5.148 1.00 39.69 179 ILE A N 1
ATOM 1399 C CA . ILE A 1 179 ? -14.725 -5.106 -5.417 1.00 39.69 179 ILE A CA 1
ATOM 1400 C C . ILE A 1 179 ? -15.532 -5.926 -6.449 1.00 39.69 179 ILE A C 1
ATOM 1402 O O . ILE A 1 179 ? -14.941 -6.647 -7.249 1.00 39.69 179 ILE A O 1
ATOM 1406 N N . HIS A 1 180 ? -16.867 -5.806 -6.491 1.00 32.53 180 HIS A N 1
ATOM 1407 C CA . HIS A 1 180 ? -17.714 -6.585 -7.413 1.00 32.53 180 HIS A CA 1
ATOM 1408 C C . HIS A 1 180 ? -17.984 -5.923 -8.781 1.00 32.53 180 HIS A C 1
ATOM 1410 O O . HIS A 1 180 ? -18.220 -6.635 -9.753 1.00 32.53 180 HIS A O 1
ATOM 1416 N N . MET A 1 181 ? -17.930 -4.591 -8.906 1.00 30.56 181 MET A N 1
ATOM 1417 C CA . MET A 1 181 ? -18.199 -3.880 -10.171 1.00 30.56 181 MET A CA 1
ATOM 1418 C C . MET A 1 181 ? -16.991 -3.747 -11.112 1.00 30.56 181 MET A C 1
ATOM 1420 O O . MET A 1 181 ? -17.163 -3.285 -12.235 1.00 30.56 181 MET A O 1
ATOM 1424 N N . HIS A 1 182 ? -15.798 -4.193 -10.707 1.00 34.62 182 HIS A N 1
ATOM 1425 C CA . HIS A 1 182 ? -14.601 -4.196 -11.563 1.00 34.62 182 HIS A CA 1
ATOM 1426 C C . HIS A 1 182 ? -14.067 -5.604 -11.909 1.00 34.62 182 HIS A C 1
ATOM 1428 O O . HIS A 1 182 ? -12.980 -5.725 -12.471 1.00 34.62 182 HIS A O 1
ATOM 1434 N N . ILE A 1 183 ? -14.847 -6.664 -11.641 1.00 36.88 183 ILE A N 1
ATOM 1435 C CA . ILE A 1 183 ? -14.580 -8.059 -12.066 1.00 36.88 183 ILE A CA 1
ATOM 1436 C C . ILE A 1 183 ? -15.640 -8.554 -13.087 1.00 36.88 183 ILE A C 1
ATOM 1438 O O . ILE A 1 183 ? -15.868 -9.752 -13.247 1.00 36.88 183 ILE A O 1
ATOM 1442 N N . LEU A 1 184 ? -16.270 -7.645 -13.844 1.00 31.67 184 LEU A N 1
ATOM 1443 C CA . LEU A 1 184 ? -17.046 -7.977 -15.051 1.00 31.67 184 LEU A CA 1
ATOM 1444 C C . LEU A 1 184 ? -16.729 -7.025 -16.205 1.00 31.67 184 LEU A C 1
ATOM 1446 O O . LEU A 1 184 ? -16.738 -5.797 -15.972 1.00 31.67 184 LEU A O 1
#

pLDDT: mean 72.0, std 20.71, range [30.56, 95.44]

Sequence (184 aa):
MKKLLNVLECPFIDVFPANLDDLLVKDQVTLICWLEDRSIREFELNDRKGMRVTHPNCLHNIANYLITLGCPFPWNTNTSLTANCAANLDAVRWLIEHAIQLTYEDAYGDEGSEMDCGDSMNNNGDNDGINGGGEDGVSEEEVAVRVDRLGEMMGVDRVDGEDSVGKYFYINVHIQVYIHMHIL

Secondary structure (DSSP, 8-state):
-HHHHHHTT-TTTTTS-SSGGG-BHHHHHHHHHHHIIIII--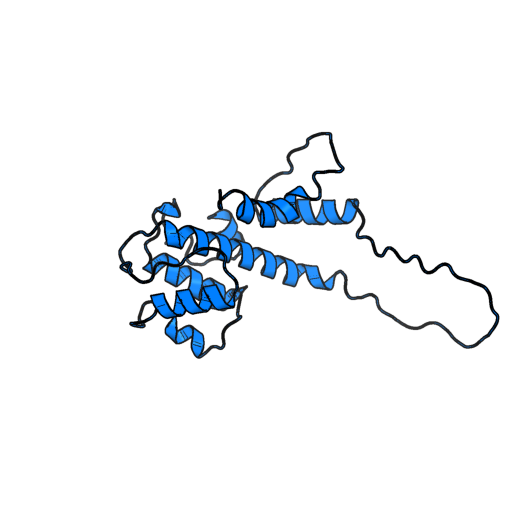S-TTGGGGGSTTSTTHHHHHHHHHHHTT--S---SSS-TTSB-HHHHHHHHHHHHHHHHHHHHHHHTTTTT-----------------------PPPHHHHHHHHHHHHHHHT------S--SSSSHHHHHHHHHHHHTT--